Protein AF-A0A7C6R2G3-F1 (afdb_monomer_lite)

Foldseek 3Di:
DQDPVNVVVVVCQCVVDDVSVVVVVVCVVCVLVLLLVLQLVLLVVLVVVLVVVDDPQKDWDQQSNVQVQAFQRWTWMDGVLLPQAKTWIFGHRDGGNAQTKTAIFGALPQDQLQVLQVQCCVVVNHFDDDSGGSTMDGQDPLLGHSNDPVSSCCSRPVVPVVSCSVSVRNVVSCVSCVVSSVVSSVVD

Secondary structure (DSSP, 8-state):
---HHHHHHHHHHHTS-HHHHHHHHHHHHTHHHHHHHHHHHHHHHHHHHHHTT--TTEEEEEGGGT-TTSTT-EEEEEEGGGTTSEEEEEEEEETTTEEEEEEEEE-TTSPP-HHHHHHHHHHH---EEETTEEEEEEPPTTTSBTTSHHHHHHHHHSHHHHHHHHHHHHHHHHHHHHHHHHHHHHT-

Sequence (188 aa):
MISKEEKEIILDFVFKDQDTLRMVLVAGAVYDEIRKKIIVSFSELLENEIKKFLDNKWLIDNILKERPLERYACFGVRKKEWGERYGIYIEAQGTGAKEFIIGILKKPEAPQINELKELLDNKCGQGNSHEWWVWYRKVDEHYKSWDDEHVLVEMYFKNEEHINYFKEEILKIKELASDLIDKAVRSL

Radius of gyration: 19.61 Å; chains: 1; bounding box: 48×26×55 Å

pLDDT: mean 95.84, std 3.84, range [63.69, 98.75]

Structure (mmCIF, N/CA/C/O backbone):
data_AF-A0A7C6R2G3-F1
#
_entry.id   AF-A0A7C6R2G3-F1
#
loop_
_atom_site.group_PDB
_atom_site.id
_atom_site.type_symbol
_atom_site.label_atom_id
_atom_site.label_alt_id
_atom_site.label_comp_id
_atom_site.label_asym_id
_atom_site.label_entity_id
_atom_site.label_seq_id
_atom_site.pdbx_PDB_ins_code
_atom_site.Cartn_x
_atom_site.Cartn_y
_atom_site.Cartn_z
_atom_site.occupancy
_atom_site.B_iso_or_equiv
_atom_site.auth_seq_id
_atom_site.auth_comp_id
_atom_site.auth_asym_id
_atom_site.auth_atom_id
_atom_site.pdbx_PDB_model_num
ATOM 1 N N . MET A 1 1 ? -2.599 8.855 20.788 1.00 63.69 1 MET A N 1
ATOM 2 C CA . MET A 1 1 ? -2.572 8.236 22.137 1.00 63.69 1 MET A CA 1
ATOM 3 C C . MET A 1 1 ? -3.687 8.883 22.938 1.00 63.69 1 MET A C 1
ATOM 5 O O . MET A 1 1 ? -3.626 10.089 23.111 1.00 63.69 1 MET A O 1
ATOM 9 N N . ILE A 1 2 ? -4.701 8.119 23.354 1.00 80.69 2 ILE A N 1
ATOM 10 C CA . ILE A 1 2 ? -5.872 8.664 24.064 1.00 80.69 2 ILE A CA 1
ATOM 11 C C . ILE A 1 2 ? -5.431 9.203 25.432 1.00 80.69 2 ILE A C 1
ATOM 13 O O . ILE A 1 2 ? -4.738 8.493 26.177 1.00 80.69 2 ILE A O 1
ATOM 17 N N . SER A 1 3 ? -5.811 10.440 25.749 1.00 88.62 3 SER A N 1
ATOM 18 C CA . SER A 1 3 ? -5.511 11.093 27.024 1.00 88.62 3 SER A CA 1
ATOM 19 C C . SER A 1 3 ? -6.218 10.404 28.195 1.00 88.62 3 SER A C 1
ATOM 21 O O . SER A 1 3 ? -7.131 9.593 28.027 1.00 88.62 3 SER A O 1
ATOM 23 N N . LYS A 1 4 ? -5.777 10.696 29.423 1.00 90.25 4 LYS A N 1
ATOM 24 C CA . LYS A 1 4 ? -6.413 10.139 30.624 1.00 90.25 4 LYS A CA 1
ATOM 25 C C . LYS A 1 4 ? -7.870 10.606 30.754 1.00 90.25 4 LYS A C 1
ATOM 27 O O . LYS A 1 4 ? -8.729 9.789 31.057 1.00 90.25 4 LYS A O 1
ATOM 32 N N . GLU A 1 5 ? -8.125 11.880 30.475 1.00 92.81 5 GLU A N 1
ATOM 33 C CA . GLU A 1 5 ? -9.460 12.484 30.537 1.00 92.81 5 GLU A CA 1
ATOM 34 C C . GLU A 1 5 ? -10.405 11.858 29.502 1.00 92.81 5 GLU A C 1
ATOM 36 O O . GLU A 1 5 ? -11.511 11.450 29.844 1.00 92.81 5 GLU A O 1
ATOM 41 N N . GLU A 1 6 ? -9.950 11.672 28.259 1.00 89.50 6 GLU A N 1
ATOM 42 C CA . GLU A 1 6 ? -10.742 10.985 27.229 1.00 89.50 6 GLU A CA 1
ATOM 43 C C . GLU A 1 6 ? -11.051 9.533 27.614 1.00 89.50 6 GLU A C 1
ATOM 45 O O . GLU A 1 6 ? -12.167 9.062 27.403 1.00 89.50 6 GLU A O 1
ATOM 50 N N . LYS A 1 7 ? -10.091 8.819 28.220 1.00 92.12 7 LYS A N 1
ATOM 51 C CA . LYS A 1 7 ? -10.330 7.454 28.714 1.00 92.12 7 LYS A CA 1
ATOM 52 C C . LYS A 1 7 ? -11.405 7.418 29.794 1.00 92.12 7 LYS A C 1
ATOM 54 O O . LYS A 1 7 ? -12.253 6.535 29.746 1.00 92.12 7 LYS A O 1
ATOM 59 N N . GLU A 1 8 ? -11.366 8.339 30.753 1.00 94.69 8 GLU A N 1
ATOM 60 C CA . GLU A 1 8 ? -12.366 8.412 31.826 1.00 94.69 8 GLU A CA 1
ATOM 61 C C . GLU A 1 8 ? -13.762 8.700 31.255 1.00 94.69 8 GLU A C 1
ATOM 63 O O . GLU A 1 8 ? -14.698 7.967 31.558 1.00 94.69 8 GLU A O 1
ATOM 68 N N . ILE A 1 9 ? -13.880 9.647 30.317 1.00 94.50 9 ILE A N 1
ATOM 69 C CA . ILE A 1 9 ? -15.145 9.948 29.623 1.00 94.50 9 ILE A CA 1
ATOM 70 C C . ILE A 1 9 ? -15.693 8.721 28.882 1.00 94.50 9 ILE A C 1
ATOM 72 O O . ILE A 1 9 ? -16.889 8.431 28.953 1.00 94.50 9 ILE A O 1
ATOM 76 N N . ILE A 1 10 ? -14.835 7.986 28.166 1.00 92.56 10 ILE A N 1
ATOM 77 C CA . ILE A 1 10 ? -15.244 6.774 27.445 1.00 92.56 10 ILE A CA 1
ATOM 78 C C . ILE A 1 10 ? -15.720 5.704 28.429 1.00 92.56 10 ILE A C 1
ATOM 80 O O . ILE A 1 10 ? -16.738 5.065 28.178 1.00 92.56 10 ILE A O 1
ATOM 84 N N . LEU A 1 11 ? -15.016 5.501 29.545 1.00 94.81 11 LEU A N 1
ATOM 85 C CA . LEU A 1 11 ? -15.407 4.509 30.548 1.00 94.81 11 LEU A CA 1
ATOM 86 C C . LEU A 1 11 ? -16.747 4.868 31.198 1.00 94.81 11 LEU A C 1
ATOM 88 O O . LEU A 1 11 ? -17.620 4.005 31.278 1.00 94.81 11 LEU A O 1
ATOM 92 N N . ASP A 1 12 ? -16.945 6.130 31.579 1.00 96.25 12 ASP A N 1
ATOM 93 C CA . ASP A 1 12 ? -18.213 6.609 32.138 1.00 96.25 12 ASP A CA 1
ATOM 94 C C . ASP A 1 12 ? -19.372 6.424 31.149 1.00 96.25 12 ASP A C 1
ATOM 96 O O . ASP A 1 12 ? -20.468 6.015 31.535 1.00 96.25 12 ASP A O 1
ATOM 100 N N . PHE A 1 13 ? -19.128 6.661 29.855 1.00 93.62 13 PHE A N 1
ATOM 101 C CA . PHE A 1 13 ? -20.098 6.377 28.798 1.00 93.62 13 PHE A CA 1
ATOM 102 C C . PHE A 1 13 ? -20.402 4.877 28.687 1.00 93.62 13 PHE A C 1
ATOM 104 O O . PHE A 1 13 ? -21.569 4.486 28.703 1.00 93.62 13 PHE A O 1
ATOM 111 N N . VAL A 1 14 ? -19.371 4.030 28.610 1.00 95.06 14 VAL A N 1
ATOM 112 C CA . VAL A 1 14 ? -19.508 2.573 28.438 1.00 95.06 14 VAL A CA 1
ATOM 113 C C . VAL A 1 14 ? -20.275 1.935 29.595 1.00 95.06 14 VAL A C 1
ATOM 115 O O . VAL A 1 14 ? -21.093 1.046 29.365 1.00 95.06 14 VAL A O 1
ATOM 118 N N . PHE A 1 15 ? -20.042 2.391 30.827 1.00 96.06 15 PHE A N 1
ATOM 119 C CA . PHE A 1 15 ? -20.675 1.849 32.033 1.00 96.06 15 PHE A CA 1
ATOM 120 C C . PHE A 1 15 ? -21.960 2.572 32.452 1.00 96.06 15 PHE A C 1
ATOM 122 O O . PHE A 1 15 ? -22.520 2.252 33.502 1.00 96.06 15 PHE A O 1
ATOM 129 N N . LYS A 1 16 ? -22.465 3.505 31.637 1.00 95.00 16 LYS A N 1
ATOM 130 C CA . LYS A 1 16 ? -23.703 4.240 31.918 1.00 95.00 16 LYS A CA 1
ATOM 131 C C . LYS A 1 16 ? -24.919 3.320 32.062 1.00 95.00 16 LYS A C 1
ATOM 133 O O . LYS A 1 16 ? -25.759 3.548 32.931 1.00 95.00 16 LYS A O 1
ATOM 138 N N . ASP A 1 17 ? -25.026 2.306 31.205 1.00 96.75 17 ASP A N 1
ATOM 139 C CA . ASP A 1 17 ? -26.123 1.340 31.204 1.00 96.75 17 ASP A CA 1
ATOM 140 C C . ASP A 1 17 ? -25.741 0.024 30.504 1.00 96.75 17 ASP A C 1
ATOM 142 O O . ASP A 1 17 ? -24.721 -0.089 29.817 1.00 96.75 17 ASP A O 1
ATOM 146 N N . GLN A 1 18 ? -26.578 -0.997 30.704 1.00 96.94 18 GLN A N 1
ATOM 147 C CA . GLN A 1 18 ? -26.351 -2.351 30.197 1.00 96.94 18 GLN A CA 1
ATOM 148 C C . GLN A 1 18 ? -26.294 -2.418 28.664 1.00 96.94 18 GLN A C 1
ATOM 150 O O . GLN A 1 18 ? -25.513 -3.203 28.118 1.00 96.94 18 GLN A O 1
ATOM 155 N N . ASP A 1 19 ? -27.117 -1.635 27.967 1.00 97.00 19 ASP A N 1
ATOM 156 C CA . ASP A 1 19 ? -27.206 -1.693 26.509 1.00 97.00 19 ASP A CA 1
ATOM 157 C C . ASP A 1 19 ? -25.965 -1.075 25.864 1.00 97.00 19 ASP A C 1
ATOM 159 O O . ASP A 1 19 ? -25.412 -1.648 24.920 1.00 97.00 19 ASP A O 1
ATOM 163 N N . THR A 1 20 ? -25.466 0.027 26.427 1.00 95.94 20 THR A N 1
ATOM 164 C CA . THR A 1 20 ? -24.225 0.673 25.988 1.00 95.94 20 THR A CA 1
ATOM 165 C C . THR A 1 20 ? -23.020 -0.250 26.179 1.00 95.94 20 THR A C 1
ATOM 167 O O . THR A 1 20 ? -22.266 -0.482 25.229 1.00 95.94 20 THR A O 1
ATOM 170 N N . LEU A 1 21 ? -22.877 -0.869 27.359 1.00 96.56 21 LEU A N 1
ATOM 171 C CA . LEU A 1 21 ? -21.814 -1.845 27.614 1.00 96.56 21 LEU A CA 1
ATOM 172 C C . LEU A 1 21 ? -21.883 -3.019 26.629 1.00 96.56 21 LEU A C 1
ATOM 174 O O . LEU A 1 21 ? -20.874 -3.404 26.034 1.00 96.56 21 LEU A O 1
ATOM 178 N N . ARG A 1 22 ? -23.081 -3.578 26.418 1.00 96.94 22 ARG A N 1
ATOM 179 C CA . ARG A 1 22 ? -23.288 -4.680 25.472 1.00 96.94 22 ARG A CA 1
ATOM 180 C C . ARG A 1 22 ? -22.891 -4.280 24.052 1.00 96.94 22 ARG A C 1
ATOM 182 O O . ARG A 1 22 ? -22.240 -5.070 23.371 1.00 96.94 22 ARG A O 1
ATOM 189 N N . MET A 1 23 ? -23.264 -3.081 23.608 1.00 95.25 23 MET A N 1
ATOM 190 C CA . MET A 1 23 ? -22.927 -2.580 22.277 1.00 95.25 23 MET A CA 1
ATOM 191 C C . MET A 1 23 ? -21.414 -2.458 22.088 1.00 95.25 23 MET A C 1
ATOM 193 O O . MET A 1 23 ? -20.893 -2.948 21.089 1.00 95.25 23 MET A O 1
ATOM 197 N N . VAL A 1 24 ? -20.702 -1.871 23.053 1.00 95.25 24 VAL A N 1
ATOM 198 C CA . VAL A 1 24 ? -19.241 -1.702 22.981 1.00 95.25 24 VAL A CA 1
ATOM 199 C C . VAL A 1 24 ? -18.520 -3.050 22.991 1.00 95.25 24 VAL A C 1
ATOM 201 O O . VAL A 1 24 ? -17.595 -3.249 22.207 1.00 95.25 24 VAL A O 1
ATOM 204 N N . LEU A 1 25 ? -18.967 -4.008 23.810 1.00 95.50 25 LEU A N 1
ATOM 205 C CA . LEU A 1 25 ? -18.399 -5.361 23.824 1.00 95.50 25 LEU A CA 1
ATOM 206 C C . LEU A 1 25 ? -18.600 -6.084 22.485 1.00 95.50 25 LEU A C 1
ATOM 208 O O . LEU A 1 25 ? -17.670 -6.713 21.983 1.00 95.50 25 LEU A O 1
ATOM 212 N N . VAL A 1 26 ? -19.789 -5.971 21.881 1.00 96.31 26 VAL A N 1
ATOM 213 C CA . VAL A 1 26 ? -20.059 -6.534 20.548 1.00 96.31 26 VAL A CA 1
ATOM 214 C C . VAL A 1 26 ? -19.211 -5.842 19.483 1.00 96.31 26 VAL A C 1
ATOM 216 O O . VAL A 1 26 ? -18.624 -6.530 18.654 1.00 96.31 26 VAL A O 1
ATOM 219 N N . ALA A 1 27 ? -19.099 -4.512 19.521 1.00 93.44 27 ALA A N 1
ATOM 220 C CA . ALA A 1 27 ? -18.266 -3.747 18.594 1.00 93.44 27 ALA A CA 1
ATOM 221 C C . ALA A 1 27 ? -16.785 -4.145 18.697 1.00 93.44 27 ALA A C 1
ATOM 223 O O . ALA A 1 27 ? -16.138 -4.364 17.677 1.00 93.44 27 ALA A O 1
ATOM 224 N N . GLY A 1 28 ? -16.269 -4.313 19.918 1.00 93.44 28 GLY A N 1
ATOM 225 C CA . GLY A 1 28 ? -14.913 -4.804 20.157 1.00 93.44 28 GLY A CA 1
ATOM 226 C C . GLY A 1 28 ? -14.691 -6.216 19.610 1.00 93.44 28 GLY A C 1
ATOM 227 O O . GLY A 1 28 ? -13.648 -6.485 19.021 1.00 93.44 28 GLY A O 1
ATOM 228 N N . ALA A 1 29 ? -15.689 -7.098 19.734 1.00 94.44 29 ALA A N 1
ATOM 229 C CA . ALA A 1 29 ? -15.619 -8.466 19.221 1.00 94.44 29 ALA A CA 1
ATOM 230 C C . ALA A 1 29 ? -15.592 -8.560 17.685 1.00 94.44 29 ALA A C 1
ATOM 232 O O . ALA A 1 29 ? -15.166 -9.586 17.165 1.00 94.44 29 ALA A O 1
ATOM 233 N N . VAL A 1 30 ? -16.035 -7.516 16.971 1.00 96.44 30 VAL A N 1
ATOM 234 C CA . VAL A 1 30 ? -16.041 -7.457 15.495 1.00 96.44 30 VAL A CA 1
ATOM 235 C C . VAL A 1 30 ? -15.096 -6.390 14.931 1.00 96.44 30 VAL A C 1
ATOM 237 O O . VAL A 1 30 ? -15.200 -5.999 13.766 1.00 96.44 30 VAL A O 1
ATOM 240 N N . TYR A 1 31 ? -14.197 -5.854 15.759 1.00 94.44 31 TYR A N 1
ATOM 241 C CA . TYR A 1 31 ? -13.345 -4.731 15.373 1.00 94.44 31 TYR A CA 1
ATOM 242 C C . TYR A 1 31 ? -12.439 -5.071 14.182 1.00 94.44 31 TYR A C 1
ATOM 244 O O . TYR A 1 31 ? -12.280 -4.268 13.262 1.00 94.44 31 TYR A O 1
ATOM 252 N N . ASP A 1 32 ? -11.895 -6.286 14.142 1.00 95.56 32 ASP A N 1
ATOM 253 C CA . ASP A 1 32 ? -11.063 -6.740 13.029 1.00 95.56 32 ASP A CA 1
ATOM 254 C C . ASP A 1 32 ? -11.851 -6.820 11.723 1.00 95.56 32 ASP A C 1
ATOM 256 O O . ASP A 1 32 ? -11.341 -6.438 10.673 1.00 95.56 32 ASP A O 1
ATOM 260 N N . GLU A 1 33 ? -13.104 -7.259 11.771 1.00 96.81 33 GLU A N 1
ATOM 261 C CA . GLU A 1 33 ? -14.015 -7.302 10.631 1.00 96.81 33 GLU A CA 1
ATOM 262 C C . GLU A 1 33 ? -14.330 -5.895 10.115 1.00 96.81 33 GLU A C 1
ATOM 264 O O . GLU A 1 33 ? -14.349 -5.682 8.900 1.00 96.81 33 GLU A O 1
ATOM 269 N N . ILE A 1 34 ? -14.513 -4.924 11.017 1.00 95.81 34 ILE A N 1
ATOM 270 C CA . ILE A 1 34 ? -14.687 -3.511 10.655 1.00 95.81 34 ILE A CA 1
ATOM 271 C C . ILE A 1 34 ? -13.445 -3.008 9.913 1.00 95.81 34 ILE A C 1
ATOM 273 O O . ILE A 1 34 ? -13.569 -2.491 8.800 1.00 95.81 34 ILE A O 1
ATOM 277 N N . ARG A 1 35 ? -12.246 -3.219 10.473 1.00 96.62 35 ARG A N 1
ATOM 278 C CA . ARG A 1 35 ? -10.983 -2.800 9.841 1.00 96.62 35 ARG A CA 1
ATOM 279 C C . ARG A 1 35 ? -10.784 -3.445 8.475 1.00 96.62 35 ARG A C 1
ATOM 281 O O . ARG A 1 35 ? -10.506 -2.743 7.506 1.00 96.62 35 ARG A O 1
ATOM 288 N N . LYS A 1 36 ? -10.989 -4.765 8.372 1.00 97.62 36 LYS A N 1
ATOM 289 C CA . LYS A 1 36 ? -10.927 -5.508 7.101 1.00 97.62 36 LYS A CA 1
ATOM 290 C C . LYS A 1 36 ? -11.838 -4.863 6.063 1.00 97.62 36 LYS A C 1
ATOM 292 O O . LYS A 1 36 ? -11.394 -4.580 4.959 1.00 97.62 36 LYS A O 1
ATOM 297 N N . LYS A 1 37 ? -13.092 -4.581 6.423 1.00 97.56 37 LYS A N 1
ATOM 298 C CA . LYS A 1 37 ? -14.064 -3.987 5.501 1.00 97.56 37 LYS A CA 1
ATOM 299 C C . LYS A 1 37 ? -13.643 -2.598 5.019 1.00 97.56 37 LYS A C 1
ATOM 301 O O . LYS A 1 37 ? -13.785 -2.320 3.829 1.00 97.56 37 LYS A O 1
ATOM 306 N N . ILE A 1 38 ? -13.119 -1.754 5.910 1.00 97.62 38 ILE A N 1
ATOM 307 C CA . ILE A 1 38 ? -12.609 -0.419 5.555 1.00 97.62 38 ILE A CA 1
ATOM 308 C C . ILE A 1 38 ? -11.444 -0.543 4.568 1.00 97.62 38 ILE A C 1
ATOM 310 O O . ILE A 1 38 ? -11.496 0.046 3.491 1.00 97.62 38 ILE A O 1
ATOM 314 N N . ILE A 1 39 ? -10.437 -1.358 4.895 1.00 97.62 39 ILE A N 1
ATOM 315 C CA . ILE A 1 39 ? -9.232 -1.530 4.072 1.00 97.62 39 ILE A CA 1
ATOM 316 C C . ILE A 1 39 ? -9.572 -2.125 2.701 1.00 97.62 39 ILE A C 1
ATOM 318 O O . ILE A 1 39 ? -9.086 -1.631 1.686 1.00 97.62 39 ILE A O 1
ATOM 322 N N . VAL A 1 40 ? -10.431 -3.148 2.648 1.00 98.12 40 VAL A N 1
ATOM 323 C CA . VAL A 1 40 ? -10.868 -3.759 1.383 1.00 98.12 40 VAL A CA 1
ATOM 324 C C . VAL A 1 40 ? -11.578 -2.721 0.519 1.00 98.12 40 VAL A C 1
ATOM 326 O O . VAL A 1 40 ? -11.179 -2.526 -0.628 1.00 98.12 40 VAL A O 1
ATOM 329 N N . SER A 1 41 ? -12.549 -1.996 1.087 1.00 97.75 41 SER A N 1
ATOM 330 C CA . SER A 1 41 ? -13.300 -0.961 0.362 1.00 97.75 41 SER A CA 1
ATOM 331 C C . SER A 1 41 ? -12.368 0.125 -0.178 1.00 97.75 41 SER A C 1
ATOM 333 O O . SER A 1 41 ? -12.463 0.511 -1.341 1.00 97.75 41 SER A O 1
ATOM 335 N N . PHE A 1 42 ? -11.418 0.582 0.639 1.00 97.69 42 PHE A N 1
ATOM 336 C CA . PHE A 1 42 ? -10.406 1.546 0.222 1.00 97.69 42 PHE A CA 1
ATOM 337 C C . PHE A 1 42 ? -9.527 1.008 -0.918 1.00 97.69 42 PHE A C 1
ATOM 339 O O . PHE A 1 42 ? -9.324 1.692 -1.920 1.00 97.69 42 PHE A O 1
ATOM 346 N N . SER A 1 43 ? -9.045 -0.234 -0.804 1.00 97.38 43 SER A N 1
ATOM 347 C CA . SER A 1 43 ? -8.193 -0.863 -1.820 1.00 97.38 43 SER A CA 1
ATOM 348 C C . SER A 1 43 ? -8.913 -1.030 -3.165 1.00 97.38 43 SER A C 1
ATOM 350 O O . SER A 1 43 ? -8.295 -0.909 -4.220 1.00 97.38 43 SER A O 1
ATOM 352 N N . GLU A 1 44 ? -10.224 -1.280 -3.144 1.00 97.81 44 GLU A N 1
ATOM 353 C CA . GLU A 1 44 ? -11.059 -1.381 -4.342 1.00 97.81 44 GLU A CA 1
ATOM 354 C C . GLU A 1 44 ? -11.274 -0.023 -5.006 1.00 97.81 44 GLU A C 1
ATOM 356 O O . GLU A 1 44 ? -11.231 0.080 -6.232 1.00 97.81 44 GLU A O 1
ATOM 361 N N . LEU A 1 45 ? -11.466 1.035 -4.215 1.00 97.88 45 LEU A N 1
ATOM 362 C CA . LEU A 1 45 ? -11.533 2.395 -4.743 1.00 97.88 45 LEU A CA 1
ATOM 363 C C . LEU A 1 45 ? -10.198 2.806 -5.374 1.00 97.88 45 LEU A C 1
ATOM 365 O O . LEU A 1 45 ? -10.189 3.299 -6.502 1.00 97.88 45 LEU A O 1
ATOM 369 N N . LEU A 1 46 ? -9.076 2.527 -4.704 1.00 97.94 46 LEU A N 1
ATOM 370 C CA . LEU A 1 46 ? -7.739 2.775 -5.243 1.00 97.94 46 LEU A CA 1
ATOM 371 C C . LEU A 1 46 ? -7.502 2.008 -6.555 1.00 97.94 46 LEU A C 1
ATOM 373 O O . LEU A 1 46 ? -7.010 2.585 -7.526 1.00 97.94 46 LEU A O 1
ATOM 377 N N . GLU A 1 47 ? -7.901 0.734 -6.614 1.00 98.25 47 GLU A N 1
ATOM 378 C CA . GLU A 1 47 ? -7.857 -0.076 -7.835 1.00 98.25 47 GLU A CA 1
ATOM 379 C C . GLU A 1 47 ? -8.633 0.574 -8.979 1.00 98.25 47 GLU A C 1
ATOM 381 O O . GLU A 1 47 ? -8.104 0.730 -10.082 1.00 98.25 47 GLU A O 1
ATOM 386 N N . ASN A 1 48 ? -9.879 0.969 -8.714 1.00 98.00 48 ASN A N 1
ATOM 387 C CA . ASN A 1 48 ? -10.755 1.575 -9.708 1.00 98.00 48 ASN A CA 1
ATOM 388 C C . ASN A 1 48 ? -10.201 2.907 -10.223 1.00 98.00 48 ASN A C 1
ATOM 390 O O . ASN A 1 48 ? -10.279 3.166 -11.425 1.00 98.00 48 ASN A O 1
ATOM 394 N N . GLU A 1 49 ? -9.617 3.731 -9.351 1.00 98.00 49 GLU A N 1
ATOM 395 C CA . GLU A 1 49 ? -9.001 4.996 -9.753 1.00 98.00 49 GLU A CA 1
ATOM 396 C C . GLU A 1 49 ? -7.726 4.788 -10.569 1.00 98.00 49 GLU A C 1
ATOM 398 O O . GLU A 1 49 ? -7.584 5.377 -11.641 1.00 98.00 49 GLU A O 1
ATOM 403 N N . ILE A 1 50 ? -6.818 3.913 -10.129 1.00 97.69 50 ILE A N 1
ATOM 404 C CA . ILE A 1 50 ? -5.567 3.641 -10.850 1.00 97.69 50 ILE A CA 1
ATOM 405 C C . ILE A 1 50 ? -5.839 3.015 -12.217 1.00 97.69 50 ILE A C 1
ATOM 407 O O . ILE A 1 50 ? -5.195 3.386 -13.200 1.00 97.69 50 ILE A O 1
ATOM 411 N N . LYS A 1 51 ? -6.823 2.114 -12.317 1.00 97.75 51 LYS A N 1
ATOM 412 C CA . LYS A 1 51 ? -7.171 1.425 -13.568 1.00 97.75 51 LYS A CA 1
ATOM 413 C C . LYS A 1 51 ? -7.503 2.384 -14.714 1.00 97.75 51 LYS A C 1
ATOM 415 O O . LYS A 1 51 ? -7.263 2.039 -15.866 1.00 97.75 51 LYS A O 1
ATOM 420 N N . LYS A 1 52 ? -7.985 3.598 -14.423 1.00 97.75 52 LYS A N 1
ATOM 421 C CA 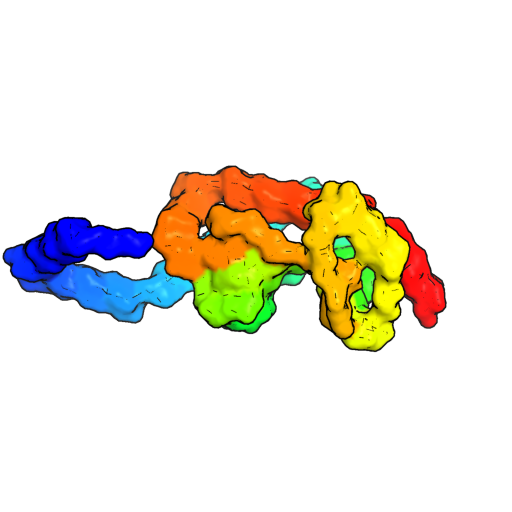. LYS A 1 52 ? -8.263 4.642 -15.430 1.00 97.75 52 LYS A CA 1
ATOM 422 C C . LYS A 1 52 ? -7.002 5.153 -16.143 1.00 97.75 52 LYS A C 1
ATOM 424 O O . LYS A 1 52 ? -7.107 5.692 -17.240 1.00 97.75 52 LYS A O 1
ATOM 429 N N . PHE A 1 53 ? -5.825 4.978 -15.541 1.00 97.50 53 PHE A N 1
ATOM 430 C CA . PHE A 1 53 ? -4.527 5.460 -16.040 1.00 97.50 53 PHE A CA 1
ATOM 431 C C . PHE A 1 53 ? -3.627 4.338 -16.571 1.00 97.50 53 PHE A C 1
ATOM 433 O O . PHE A 1 53 ? -2.472 4.572 -16.943 1.00 97.50 53 PHE A O 1
ATOM 440 N N . LEU A 1 54 ? -4.137 3.108 -16.577 1.00 97.00 54 LEU A N 1
ATOM 441 C CA . LEU A 1 54 ? -3.423 1.930 -17.033 1.00 97.00 54 LEU A CA 1
ATOM 442 C C . LEU A 1 54 ? -4.001 1.454 -18.364 1.00 97.00 54 LEU A C 1
ATOM 444 O O . LEU A 1 54 ? -5.209 1.287 -18.512 1.00 97.00 54 LEU A O 1
ATOM 448 N N . ASP A 1 55 ? -3.122 1.211 -19.334 1.00 96.38 55 ASP A N 1
ATOM 449 C CA . ASP A 1 55 ? -3.509 0.535 -20.568 1.00 96.38 55 ASP A CA 1
ATOM 450 C C . ASP A 1 55 ? -3.630 -0.988 -20.355 1.00 96.38 55 ASP A C 1
ATOM 452 O O . ASP A 1 55 ? -3.355 -1.538 -19.283 1.00 96.38 55 ASP A O 1
ATOM 456 N N . ASN A 1 56 ? -4.026 -1.704 -21.406 1.00 96.56 56 ASN A N 1
ATOM 457 C CA . ASN A 1 56 ? -4.219 -3.153 -21.368 1.00 96.56 56 ASN A CA 1
ATOM 458 C C . ASN A 1 56 ? -2.925 -3.973 -21.173 1.00 96.56 56 ASN A C 1
ATOM 460 O O . ASN A 1 56 ? -3.007 -5.205 -21.089 1.00 96.56 56 ASN A O 1
ATOM 464 N N . LYS A 1 57 ? -1.746 -3.343 -21.126 1.00 97.44 57 LYS A N 1
ATOM 465 C CA . LYS A 1 57 ? -0.458 -4.002 -20.866 1.00 97.44 57 LYS A CA 1
ATOM 466 C C . LYS A 1 57 ? -0.167 -4.125 -19.379 1.00 97.44 57 LYS A C 1
ATOM 468 O O . LYS A 1 57 ? 0.734 -4.881 -19.024 1.00 97.44 57 LYS A O 1
ATOM 473 N N . TRP A 1 58 ? -0.906 -3.430 -18.522 1.00 98.31 58 TRP A N 1
ATOM 474 C CA . TRP A 1 58 ? -0.727 -3.484 -17.076 1.00 98.31 58 TRP A CA 1
ATOM 475 C C . TRP A 1 58 ? -1.694 -4.464 -16.416 1.00 98.31 58 TRP A C 1
ATOM 477 O O . TRP A 1 58 ? -2.796 -4.727 -16.900 1.00 98.31 58 TRP A O 1
ATOM 487 N N . LEU A 1 59 ? -1.245 -5.017 -15.299 1.00 98.25 59 LEU A N 1
ATOM 488 C CA . LEU A 1 59 ? -1.999 -5.841 -14.369 1.00 98.25 59 LEU A CA 1
ATOM 489 C C . LEU A 1 59 ? -1.998 -5.142 -13.011 1.00 98.25 59 LEU A C 1
ATOM 491 O O . LEU A 1 59 ? -1.023 -4.468 -12.672 1.00 98.25 59 LEU A O 1
ATOM 495 N N . ILE A 1 60 ? -3.086 -5.314 -12.265 1.00 98.25 60 ILE A N 1
ATOM 496 C CA . ILE A 1 60 ? -3.206 -4.868 -10.878 1.00 98.25 60 ILE A CA 1
ATOM 497 C C . ILE A 1 60 ? -3.217 -6.116 -10.002 1.00 98.25 60 ILE A C 1
ATOM 499 O O . ILE A 1 60 ? -4.006 -7.028 -10.250 1.00 98.25 60 ILE A O 1
ATOM 503 N N . ASP A 1 61 ? -2.361 -6.131 -8.990 1.00 97.75 61 ASP A N 1
ATOM 504 C CA . ASP A 1 61 ? -2.324 -7.158 -7.960 1.00 97.75 61 ASP A CA 1
ATOM 505 C C . ASP A 1 61 ? -2.829 -6.519 -6.656 1.00 97.75 61 ASP A C 1
ATOM 507 O O . ASP A 1 61 ? -2.223 -5.576 -6.146 1.00 97.75 61 ASP A O 1
ATOM 511 N N . ASN A 1 62 ? -3.956 -6.997 -6.125 1.00 98.00 62 ASN A N 1
ATOM 512 C CA . ASN A 1 62 ? -4.600 -6.416 -4.945 1.00 98.00 62 ASN A CA 1
ATOM 513 C C . ASN A 1 62 ? -4.849 -7.477 -3.868 1.00 98.00 62 ASN A C 1
ATOM 515 O O . ASN A 1 62 ? -5.962 -7.961 -3.663 1.00 98.00 62 ASN A O 1
ATOM 519 N N . ILE A 1 63 ? -3.775 -7.830 -3.171 1.00 97.56 63 ILE A N 1
ATOM 520 C CA . ILE A 1 63 ? -3.772 -8.826 -2.098 1.00 97.56 63 ILE A CA 1
ATOM 521 C C . ILE A 1 63 ? -4.498 -8.308 -0.845 1.00 97.56 63 ILE A C 1
ATOM 523 O O . ILE A 1 63 ? -4.998 -9.096 -0.037 1.00 97.56 63 ILE A O 1
ATOM 527 N N . LEU A 1 64 ? -4.622 -6.985 -0.703 1.00 97.00 64 LEU A N 1
ATOM 528 C CA . LEU A 1 64 ? -5.392 -6.347 0.365 1.00 97.00 64 LEU A CA 1
ATOM 529 C C . LEU A 1 64 ? -6.888 -6.715 0.329 1.00 97.00 64 LEU A C 1
ATOM 531 O O . LEU A 1 64 ? -7.525 -6.663 1.376 1.00 97.00 64 LEU A O 1
ATOM 535 N N . LYS A 1 65 ? -7.449 -7.166 -0.805 1.00 96.56 65 LYS A N 1
ATOM 536 C CA . LYS A 1 65 ? -8.835 -7.681 -0.848 1.00 96.56 65 LYS A CA 1
ATOM 537 C C . LYS A 1 65 ? -9.017 -9.004 -0.112 1.00 96.56 65 LYS A C 1
ATOM 539 O O . LYS A 1 65 ? -10.079 -9.265 0.444 1.00 96.56 65 LYS A O 1
ATOM 544 N N . GLU A 1 66 ? -7.993 -9.848 -0.140 1.00 96.06 66 GLU A N 1
ATOM 545 C CA . GLU A 1 66 ? -8.063 -11.221 0.367 1.00 96.06 66 GLU A CA 1
ATOM 546 C C . GLU A 1 66 ? -7.618 -11.294 1.828 1.00 96.06 66 GLU A C 1
ATOM 548 O O . GLU A 1 66 ? -8.236 -11.973 2.648 1.00 96.06 66 GLU A O 1
ATOM 553 N N . ARG A 1 67 ? -6.551 -10.562 2.164 1.00 96.38 67 ARG A N 1
ATOM 554 C CA . ARG A 1 67 ? -5.881 -10.635 3.467 1.00 96.38 67 ARG A CA 1
ATOM 555 C C . ARG A 1 67 ? -5.407 -9.259 3.957 1.00 96.38 67 ARG A C 1
ATOM 557 O O . ARG A 1 67 ? -4.215 -9.058 4.176 1.00 96.38 67 ARG A O 1
ATOM 564 N N . PRO A 1 68 ? -6.324 -8.300 4.177 1.00 96.88 68 PRO A N 1
ATOM 565 C CA . PRO A 1 68 ? -5.993 -6.893 4.434 1.00 96.88 68 PRO A CA 1
ATOM 566 C C . PRO A 1 68 ? -5.148 -6.648 5.687 1.00 96.88 68 PRO A C 1
ATOM 568 O O . PRO A 1 68 ? -4.468 -5.636 5.748 1.00 96.88 68 PRO A O 1
ATOM 571 N N . LEU A 1 69 ? -5.189 -7.535 6.689 1.00 97.31 69 LEU A N 1
ATOM 572 C CA . LEU A 1 69 ? -4.466 -7.365 7.958 1.00 97.31 69 LEU A CA 1
ATOM 573 C C . LEU A 1 69 ? -3.155 -8.164 8.029 1.00 97.31 69 LEU A C 1
ATOM 575 O O . LEU A 1 69 ? -2.446 -8.082 9.036 1.00 97.31 69 LEU A O 1
ATOM 579 N N . GLU A 1 70 ? -2.829 -8.964 7.012 1.00 97.25 70 GLU A N 1
ATOM 580 C CA . GLU A 1 70 ? -1.604 -9.763 7.022 1.00 97.25 70 GLU A CA 1
ATOM 581 C C . GLU A 1 70 ? -0.364 -8.906 6.759 1.00 97.25 70 GLU A C 1
ATOM 583 O O . GLU A 1 70 ? -0.390 -7.909 6.036 1.00 97.25 70 GLU A O 1
ATOM 588 N N . ARG A 1 71 ? 0.762 -9.334 7.332 1.00 97.00 71 ARG A N 1
ATOM 589 C CA . ARG A 1 71 ? 2.068 -8.819 6.932 1.00 97.00 71 ARG A CA 1
ATOM 590 C C . ARG A 1 71 ? 2.313 -9.176 5.464 1.00 97.00 71 ARG A C 1
ATOM 592 O O . ARG A 1 71 ? 1.989 -10.282 5.038 1.00 97.00 71 ARG A O 1
ATOM 599 N N . TYR A 1 72 ? 2.900 -8.248 4.719 1.00 96.94 72 TYR A N 1
ATOM 600 C CA . TYR A 1 72 ? 3.119 -8.330 3.274 1.00 96.94 72 TYR A CA 1
ATOM 601 C C . TYR A 1 72 ? 1.835 -8.344 2.436 1.00 96.94 72 TYR A C 1
ATOM 603 O O . TYR A 1 72 ? 1.872 -8.639 1.242 1.00 96.94 72 TYR A O 1
ATOM 611 N N . ALA A 1 73 ? 0.686 -7.999 3.029 1.00 97.44 73 ALA A N 1
ATOM 612 C CA . ALA A 1 73 ? -0.472 -7.634 2.233 1.00 97.44 73 ALA A CA 1
ATOM 613 C C . ALA A 1 73 ? -0.124 -6.393 1.401 1.00 97.44 73 ALA A C 1
ATOM 615 O O . ALA A 1 73 ? 0.433 -5.416 1.915 1.00 97.44 73 ALA A O 1
ATOM 616 N N . CYS A 1 74 ? -0.411 -6.457 0.105 1.00 97.31 74 CYS A N 1
ATOM 617 C CA . CYS A 1 74 ? 0.055 -5.464 -0.846 1.00 97.31 74 CYS A CA 1
ATOM 618 C C . CYS A 1 74 ? -1.009 -5.074 -1.872 1.00 97.31 74 CYS A C 1
ATOM 620 O O . CYS A 1 74 ? -1.962 -5.807 -2.150 1.00 97.31 74 CYS A O 1
ATOM 622 N N . PHE A 1 75 ? -0.805 -3.894 -2.439 1.00 98.50 75 PHE A N 1
ATOM 623 C CA . PHE A 1 75 ? -1.473 -3.408 -3.634 1.00 98.50 75 PHE A CA 1
ATOM 624 C C . PHE A 1 75 ? -0.393 -2.959 -4.608 1.00 98.50 75 PHE A C 1
ATOM 626 O O . PHE A 1 75 ? 0.524 -2.239 -4.217 1.00 98.50 75 PHE A O 1
ATOM 633 N N . GLY A 1 76 ? -0.486 -3.342 -5.873 1.00 98.25 76 GLY A N 1
ATOM 634 C CA . GLY A 1 76 ? 0.507 -2.928 -6.846 1.00 98.25 76 GLY A CA 1
ATOM 635 C C . GLY A 1 76 ? 0.099 -3.109 -8.289 1.00 98.25 76 GLY A C 1
ATOM 636 O O . GLY A 1 76 ? -0.963 -3.638 -8.615 1.00 98.25 76 GLY A O 1
ATOM 637 N N . VAL A 1 77 ? 0.975 -2.634 -9.166 1.00 98.62 77 VAL A N 1
ATOM 638 C CA . VAL A 1 77 ? 0.804 -2.685 -10.614 1.00 98.62 77 VAL A CA 1
ATOM 639 C C . VAL A 1 77 ? 2.073 -3.193 -11.277 1.00 98.62 77 VAL A C 1
ATOM 641 O O . VAL A 1 77 ? 3.190 -2.878 -10.863 1.00 98.62 77 VAL A O 1
ATOM 644 N N . ARG A 1 78 ? 1.921 -3.945 -12.362 1.00 98.25 78 ARG A N 1
ATOM 645 C CA . ARG A 1 78 ? 3.052 -4.428 -13.166 1.00 98.25 78 ARG A CA 1
ATOM 6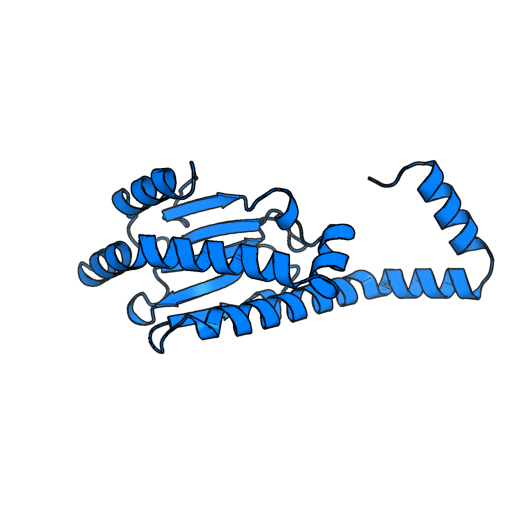46 C C . ARG A 1 78 ? 2.667 -4.580 -14.624 1.00 98.25 78 ARG A C 1
ATOM 648 O O . ARG A 1 78 ? 1.508 -4.848 -14.935 1.00 98.25 78 ARG A O 1
ATOM 655 N N . LYS A 1 79 ? 3.629 -4.449 -15.537 1.00 98.19 79 LYS A N 1
ATOM 656 C CA . LYS A 1 79 ? 3.387 -4.797 -16.942 1.00 98.19 79 LYS A CA 1
ATOM 657 C C . LYS A 1 79 ? 3.360 -6.312 -17.119 1.00 98.19 79 LYS A C 1
ATOM 659 O O . LYS A 1 79 ? 4.157 -7.033 -16.525 1.00 98.19 79 LYS A O 1
ATOM 664 N N . LYS A 1 80 ? 2.508 -6.789 -18.027 1.00 97.81 80 LYS A N 1
ATOM 665 C CA . LYS A 1 80 ? 2.433 -8.196 -18.448 1.00 97.81 80 LYS A CA 1
ATOM 666 C C . LYS A 1 80 ? 3.795 -8.736 -18.891 1.00 97.81 80 LYS A C 1
ATOM 668 O O . LYS A 1 80 ? 4.169 -9.832 -18.495 1.00 97.81 80 LYS A O 1
ATOM 673 N N . GLU A 1 81 ? 4.551 -7.951 -19.660 1.00 96.94 81 GLU A N 1
ATOM 674 C CA . GLU A 1 81 ? 5.875 -8.333 -20.181 1.00 96.94 81 GLU A CA 1
ATOM 675 C C . GLU A 1 81 ? 6.927 -8.521 -19.075 1.00 96.94 81 GLU A C 1
ATOM 677 O O . GLU A 1 81 ? 7.850 -9.325 -19.217 1.00 96.94 81 GLU A O 1
ATOM 682 N N . TRP A 1 82 ? 6.774 -7.845 -17.933 1.00 97.19 82 TRP A N 1
ATOM 683 C CA . TRP A 1 82 ? 7.676 -8.028 -16.793 1.00 97.19 82 TRP A CA 1
ATOM 684 C C . TRP A 1 82 ? 7.495 -9.400 -16.136 1.00 97.19 82 TRP A C 1
ATOM 686 O O . TRP A 1 82 ? 8.409 -9.881 -15.461 1.00 97.19 82 TRP A O 1
ATOM 696 N N . GLY A 1 83 ? 6.362 -10.067 -16.381 1.00 94.38 83 GLY A N 1
ATOM 697 C CA . GLY A 1 83 ? 5.984 -11.291 -15.688 1.00 94.38 83 GLY A CA 1
ATOM 698 C C . GLY A 1 83 ? 5.811 -11.008 -14.200 1.00 94.38 83 GLY A C 1
ATOM 699 O O . GLY A 1 83 ? 5.225 -9.994 -13.828 1.00 94.38 83 GLY A O 1
ATOM 700 N N . GLU A 1 84 ? 6.339 -11.883 -13.351 1.00 94.50 84 GLU A N 1
ATOM 701 C CA . GLU A 1 84 ? 6.402 -11.654 -11.901 1.00 94.50 84 GLU A CA 1
ATOM 702 C C . GLU A 1 84 ? 7.739 -11.058 -11.440 1.00 94.50 84 GLU A C 1
ATOM 704 O O . GLU A 1 84 ? 7.953 -10.909 -10.243 1.00 94.50 84 GLU A O 1
ATOM 709 N N . ARG A 1 85 ? 8.668 -10.752 -12.358 1.00 96.81 85 ARG A N 1
ATOM 710 C CA . ARG A 1 85 ? 10.038 -10.346 -11.997 1.00 96.81 85 ARG A CA 1
ATOM 711 C C . ARG A 1 85 ? 10.097 -8.992 -11.316 1.00 96.81 85 ARG A C 1
ATOM 713 O O . ARG A 1 85 ? 10.958 -8.815 -10.464 1.00 96.81 85 ARG A O 1
ATOM 720 N N . TYR A 1 86 ? 9.219 -8.075 -11.715 1.00 98.44 86 TYR A N 1
ATOM 721 C CA . TYR A 1 86 ? 9.150 -6.714 -11.202 1.00 98.44 86 TYR A CA 1
ATOM 722 C C . TYR A 1 86 ? 7.703 -6.248 -11.088 1.00 98.44 86 TYR A C 1
ATOM 724 O O . TYR A 1 86 ? 6.861 -6.608 -11.914 1.00 98.44 86 TYR A O 1
ATOM 732 N N . GLY A 1 87 ? 7.447 -5.364 -10.133 1.00 98.44 87 GLY A N 1
ATOM 733 C CA . GLY A 1 87 ? 6.229 -4.569 -10.081 1.00 98.44 87 GLY A CA 1
ATOM 734 C C . GLY A 1 87 ? 6.349 -3.433 -9.078 1.00 98.44 87 GLY A C 1
ATOM 735 O O . GLY A 1 87 ? 7.300 -3.365 -8.302 1.00 98.44 87 GLY A O 1
ATOM 736 N N . ILE A 1 88 ? 5.396 -2.516 -9.129 1.00 98.75 88 ILE A N 1
ATOM 737 C CA . ILE A 1 88 ? 5.343 -1.339 -8.268 1.00 98.75 88 ILE A CA 1
ATOM 738 C C . ILE A 1 88 ? 4.310 -1.626 -7.197 1.00 98.75 88 ILE A C 1
ATOM 740 O O . ILE A 1 88 ? 3.141 -1.801 -7.532 1.00 98.75 88 ILE A O 1
ATOM 744 N N . TYR A 1 89 ? 4.730 -1.689 -5.939 1.00 98.62 89 TYR A N 1
ATOM 745 C CA . TYR A 1 89 ? 3.872 -2.134 -4.845 1.00 98.62 89 TYR A CA 1
ATOM 746 C C . TYR A 1 89 ? 3.914 -1.178 -3.668 1.00 98.62 89 TYR A C 1
ATOM 748 O O . TYR A 1 89 ? 4.963 -0.631 -3.332 1.00 98.62 89 TYR A O 1
ATOM 756 N N . ILE A 1 90 ? 2.757 -1.058 -3.029 1.00 98.19 90 ILE A N 1
ATOM 757 C CA . ILE A 1 90 ? 2.576 -0.655 -1.643 1.00 98.19 90 ILE A CA 1
ATOM 758 C C . ILE A 1 90 ? 2.452 -1.946 -0.832 1.00 98.19 90 ILE A C 1
ATOM 760 O O . ILE A 1 90 ? 1.617 -2.789 -1.163 1.00 98.19 90 ILE A O 1
ATOM 764 N N . GLU A 1 91 ? 3.260 -2.123 0.210 1.00 98.38 91 GLU A N 1
ATOM 765 C CA . GLU A 1 91 ? 3.299 -3.362 0.997 1.00 98.38 91 GLU A CA 1
ATOM 766 C C . GLU A 1 91 ? 3.352 -3.077 2.500 1.00 98.38 91 GLU A C 1
ATOM 768 O O . GLU A 1 91 ? 4.200 -2.312 2.968 1.00 98.38 91 GLU A O 1
ATOM 773 N N . ALA A 1 92 ? 2.470 -3.725 3.265 1.00 98.00 92 ALA A N 1
ATOM 774 C CA . ALA A 1 92 ? 2.474 -3.661 4.722 1.00 98.00 92 ALA A CA 1
ATOM 775 C C . ALA A 1 92 ? 3.684 -4.417 5.291 1.00 98.00 92 ALA A C 1
ATOM 777 O O . ALA A 1 92 ? 3.778 -5.638 5.157 1.00 98.00 92 ALA A O 1
ATOM 778 N N . GLN A 1 93 ? 4.596 -3.723 5.976 1.00 97.44 93 GLN A N 1
ATOM 779 C CA . GLN A 1 93 ? 5.745 -4.379 6.615 1.00 97.44 93 GLN A CA 1
ATOM 780 C C . GLN A 1 93 ? 5.421 -4.949 7.997 1.00 97.44 93 GLN A C 1
ATOM 782 O O . GLN A 1 93 ? 6.121 -5.857 8.453 1.00 97.44 93 GLN A O 1
ATOM 787 N N . GLY A 1 94 ? 4.353 -4.472 8.638 1.00 95.50 94 GLY A N 1
ATOM 788 C CA . GLY A 1 94 ? 3.868 -4.958 9.923 1.00 95.50 94 GLY A CA 1
ATOM 789 C C . GLY A 1 94 ? 2.501 -5.638 9.830 1.00 95.50 94 GLY A C 1
ATOM 790 O O . GLY A 1 94 ? 1.674 -5.319 8.976 1.00 95.50 94 GLY A O 1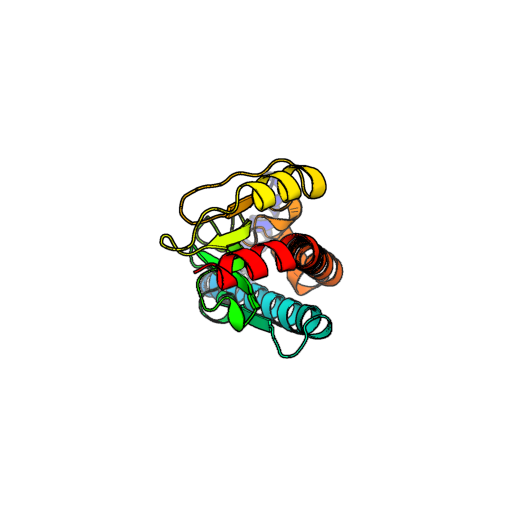
ATOM 791 N N . THR A 1 95 ? 2.242 -6.567 10.753 1.00 94.25 95 THR A N 1
ATOM 792 C CA . THR A 1 95 ? 0.916 -7.181 10.923 1.00 94.25 95 THR A CA 1
ATOM 793 C C . THR A 1 95 ? -0.111 -6.134 11.352 1.00 94.25 95 THR A C 1
ATOM 795 O O . THR A 1 95 ? 0.177 -5.308 12.221 1.00 94.25 95 THR A O 1
ATOM 798 N N . GLY A 1 96 ? -1.316 -6.217 10.790 1.00 93.75 96 GLY A N 1
ATOM 799 C CA . GLY A 1 96 ? -2.411 -5.282 11.037 1.00 93.75 96 GLY A CA 1
ATOM 800 C C . GLY A 1 96 ? -2.499 -4.140 10.027 1.00 93.75 96 GLY A C 1
ATOM 801 O O . GLY A 1 96 ? -3.105 -3.135 10.364 1.00 93.75 96 GLY A O 1
ATOM 802 N N . ALA A 1 97 ? -1.922 -4.290 8.826 1.00 94.75 97 ALA A N 1
ATOM 803 C CA . ALA A 1 97 ? -1.888 -3.256 7.783 1.00 94.75 97 ALA A CA 1
ATOM 804 C C . ALA A 1 97 ? -1.135 -1.987 8.216 1.00 94.75 97 ALA A C 1
ATOM 806 O O . ALA A 1 97 ? -1.683 -0.888 8.247 1.00 94.75 97 ALA A O 1
ATOM 807 N N . LYS A 1 98 ? 0.138 -2.137 8.584 1.00 95.56 98 LYS A N 1
ATOM 808 C CA . LYS A 1 98 ? 0.946 -1.022 9.084 1.00 95.56 98 LYS A CA 1
ATOM 809 C C . LYS A 1 98 ? 2.366 -1.028 8.555 1.00 95.56 98 LYS A C 1
ATOM 811 O O . LYS A 1 98 ? 2.841 -2.025 8.007 1.00 95.56 98 LYS A O 1
ATOM 816 N N . GLU A 1 99 ? 3.042 0.093 8.783 1.00 96.19 99 GLU A N 1
ATOM 817 C CA . GLU A 1 99 ? 4.409 0.350 8.332 1.00 96.19 99 GLU A CA 1
ATOM 818 C C . GLU A 1 99 ? 4.544 0.179 6.817 1.00 96.19 99 GLU A C 1
ATOM 820 O O . GLU A 1 99 ? 5.476 -0.461 6.329 1.00 96.19 99 GLU A O 1
ATOM 825 N N . PHE A 1 100 ? 3.584 0.726 6.069 1.00 97.94 100 PHE A N 1
ATOM 826 C CA . PHE A 1 100 ? 3.577 0.616 4.619 1.00 97.94 100 PHE A CA 1
ATOM 827 C C . PHE A 1 100 ? 4.850 1.204 4.002 1.00 97.94 100 PHE A C 1
ATOM 829 O O . PHE A 1 100 ? 5.311 2.301 4.338 1.00 97.94 100 PHE A O 1
ATOM 836 N N . ILE A 1 101 ? 5.403 0.457 3.056 1.00 98.50 101 ILE A N 1
ATOM 837 C CA . ILE A 1 101 ? 6.434 0.934 2.139 1.00 98.50 101 ILE A CA 1
ATOM 838 C C . ILE A 1 101 ? 5.871 0.970 0.727 1.00 98.50 101 ILE A C 1
ATOM 840 O O . ILE A 1 101 ? 4.919 0.257 0.419 1.00 98.50 101 ILE A O 1
ATOM 844 N N . ILE A 1 102 ? 6.480 1.787 -0.123 1.00 98.75 102 ILE A N 1
ATOM 845 C CA . ILE A 1 102 ? 6.190 1.849 -1.550 1.00 98.75 102 ILE A CA 1
ATOM 846 C C . ILE A 1 102 ? 7.488 1.782 -2.347 1.00 98.75 102 ILE A C 1
ATOM 848 O O . ILE A 1 102 ? 8.507 2.356 -1.949 1.00 98.75 102 ILE A O 1
ATOM 852 N N . GLY A 1 103 ? 7.464 1.085 -3.478 1.00 98.62 103 GLY A N 1
ATOM 853 C CA . GLY A 1 103 ? 8.641 0.967 -4.324 1.00 98.62 103 GLY A CA 1
ATOM 854 C C . GLY A 1 103 ? 8.494 -0.036 -5.453 1.00 98.62 103 GLY A C 1
ATOM 855 O O . GLY A 1 103 ? 7.387 -0.382 -5.864 1.00 98.62 103 GLY A O 1
ATOM 856 N N . ILE A 1 104 ? 9.638 -0.513 -5.935 1.00 98.75 104 ILE A N 1
ATOM 857 C CA . ILE A 1 104 ? 9.742 -1.507 -7.001 1.00 98.75 104 ILE A CA 1
ATOM 858 C C . ILE A 1 104 ? 10.180 -2.831 -6.392 1.00 98.75 104 ILE A C 1
ATOM 860 O O . ILE A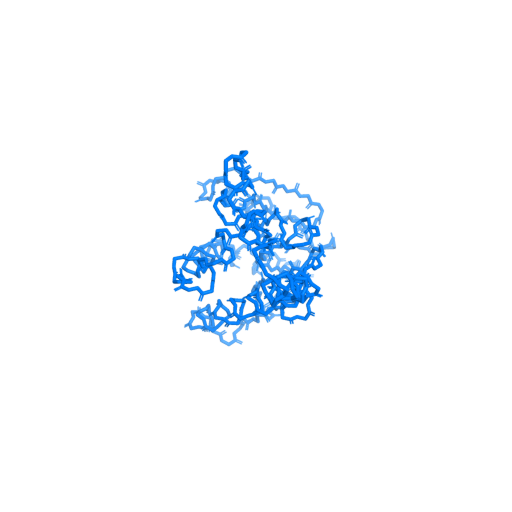 1 104 ? 11.365 -3.036 -6.102 1.00 98.75 104 ILE A O 1
ATOM 864 N N . LEU A 1 105 ? 9.209 -3.720 -6.216 1.00 98.44 105 LEU A N 1
ATOM 865 C CA . LEU A 1 105 ? 9.440 -5.093 -5.802 1.00 98.44 105 LEU A CA 1
ATOM 866 C C . LEU A 1 105 ? 10.052 -5.861 -6.973 1.00 98.44 105 LEU A C 1
ATOM 868 O O . LEU A 1 105 ? 9.676 -5.662 -8.133 1.00 98.44 105 LEU A O 1
ATOM 872 N N . LYS A 1 106 ? 10.977 -6.761 -6.662 1.00 98.12 106 LYS A N 1
ATOM 873 C CA . LYS A 1 106 ? 11.577 -7.695 -7.601 1.00 98.12 106 LYS A CA 1
ATOM 874 C C . LYS A 1 106 ? 11.632 -9.100 -7.017 1.00 98.12 106 LYS A C 1
ATOM 876 O O . LYS A 1 106 ? 11.741 -9.281 -5.805 1.00 98.12 106 LYS A O 1
ATOM 881 N N . LYS A 1 107 ? 11.623 -10.106 -7.886 1.00 96.25 107 LYS A N 1
ATOM 882 C CA . LYS A 1 107 ? 11.986 -11.469 -7.477 1.00 96.25 107 LYS A CA 1
ATOM 883 C C . LYS A 1 107 ? 13.496 -11.550 -7.206 1.00 96.25 107 LYS A C 1
ATOM 885 O O . LYS A 1 107 ? 14.253 -10.772 -7.799 1.00 96.25 107 LYS A O 1
ATOM 890 N N . PRO A 1 108 ? 13.964 -12.480 -6.359 1.00 92.69 108 PRO A N 1
ATOM 891 C CA . PRO A 1 108 ? 15.385 -12.625 -6.049 1.00 92.69 108 PRO A CA 1
ATOM 892 C C . PRO A 1 108 ? 16.247 -12.851 -7.293 1.00 92.69 108 PRO A C 1
ATOM 894 O O . PRO A 1 108 ? 17.340 -12.298 -7.392 1.00 92.69 108 PRO A O 1
ATOM 897 N N . GLU A 1 109 ? 15.725 -13.595 -8.270 1.00 92.38 109 GLU A N 1
ATOM 898 C CA . GLU A 1 109 ? 16.410 -13.943 -9.519 1.00 92.38 109 GLU A CA 1
ATOM 899 C C . GLU A 1 109 ? 16.431 -12.783 -10.524 1.00 92.38 109 GLU A C 1
ATOM 901 O O . GLU A 1 109 ? 17.202 -12.800 -11.483 1.00 92.38 109 GLU A O 1
ATOM 906 N N . ALA A 1 110 ? 15.582 -11.770 -10.328 1.00 95.19 110 ALA A N 1
ATOM 907 C CA . ALA A 1 110 ? 15.550 -10.598 -11.185 1.00 95.19 110 ALA A CA 1
ATOM 908 C C . ALA A 1 110 ? 16.718 -9.653 -10.832 1.00 95.19 110 ALA A C 1
ATOM 910 O O . ALA A 1 110 ? 16.937 -9.355 -9.645 1.00 95.19 110 ALA A O 1
ATOM 911 N N . PRO A 1 111 ? 17.472 -9.155 -11.832 1.00 93.81 111 PRO A N 1
ATOM 912 C CA . PRO A 1 111 ? 18.649 -8.337 -11.585 1.00 93.81 111 PRO A CA 1
ATOM 913 C C . PRO A 1 111 ? 18.303 -7.028 -10.872 1.00 93.81 111 PRO A C 1
ATOM 915 O O . PRO A 1 111 ? 17.239 -6.432 -11.062 1.00 93.81 111 PRO A O 1
ATOM 918 N N . GLN A 1 112 ? 19.241 -6.557 -10.057 1.00 96.19 112 GLN A N 1
ATOM 919 C CA . GLN A 1 112 ? 19.181 -5.209 -9.512 1.00 96.19 112 GLN A CA 1
ATOM 920 C C . GLN A 1 112 ? 19.427 -4.195 -10.636 1.00 96.19 112 GLN A C 1
ATOM 922 O O . GLN A 1 112 ? 20.368 -4.344 -11.413 1.00 96.19 112 GLN A O 1
ATOM 927 N N . ILE A 1 113 ? 18.604 -3.149 -10.704 1.00 97.00 113 ILE A N 1
ATOM 928 C CA . ILE A 1 113 ? 18.735 -2.080 -11.701 1.00 97.00 113 ILE A CA 1
ATOM 929 C C . ILE A 1 113 ? 19.268 -0.833 -10.985 1.00 97.00 113 ILE A C 1
ATOM 931 O O . ILE A 1 113 ? 18.497 -0.003 -10.509 1.00 97.00 113 ILE A O 1
ATOM 935 N N . ASN A 1 114 ? 20.593 -0.719 -10.846 1.00 96.62 114 ASN A N 1
ATOM 936 C CA . ASN A 1 114 ? 21.216 0.364 -10.067 1.00 96.62 114 ASN A CA 1
ATOM 937 C C . ASN A 1 114 ? 20.881 1.757 -10.624 1.00 96.62 114 ASN A C 1
ATOM 939 O O . ASN A 1 114 ? 20.519 2.642 -9.856 1.00 96.62 114 ASN A O 1
ATOM 943 N N . GLU A 1 115 ? 20.887 1.912 -11.951 1.00 97.75 115 GLU A N 1
ATOM 944 C CA . GLU A 1 115 ? 20.490 3.153 -12.638 1.00 97.75 115 GLU A CA 1
ATOM 945 C C . GLU A 1 115 ? 19.058 3.585 -12.266 1.00 97.75 115 GLU A C 1
ATOM 947 O O . GLU A 1 115 ? 18.772 4.770 -12.109 1.00 97.75 115 GLU A O 1
ATOM 952 N N . LEU A 1 116 ? 18.150 2.620 -12.068 1.00 98.19 116 LEU A N 1
ATOM 953 C CA . LEU A 1 116 ? 16.772 2.887 -11.651 1.00 98.19 116 LEU A CA 1
ATOM 954 C C . LEU A 1 116 ? 16.696 3.303 -10.182 1.00 98.19 116 LEU A C 1
ATOM 956 O O . LEU A 1 116 ? 15.948 4.218 -9.843 1.00 98.19 116 LEU A O 1
ATOM 960 N N . LYS A 1 117 ? 17.487 2.670 -9.310 1.00 98.12 117 LYS A N 1
ATOM 961 C CA . LYS A 1 117 ? 17.587 3.088 -7.909 1.00 98.12 117 LYS A CA 1
ATOM 962 C C . LYS A 1 117 ? 18.074 4.537 -7.810 1.00 98.12 117 LYS A C 1
ATOM 964 O O . LYS A 1 117 ? 17.444 5.336 -7.126 1.00 98.12 117 LYS A O 1
ATOM 969 N N . GLU A 1 118 ? 19.150 4.879 -8.517 1.00 98.19 118 GLU A N 1
ATOM 970 C CA . GLU A 1 118 ? 19.703 6.239 -8.543 1.00 98.19 118 GLU A CA 1
ATOM 971 C C . GLU A 1 118 ? 18.693 7.257 -9.085 1.00 98.19 118 GLU A C 1
ATOM 973 O O . GLU A 1 118 ? 18.541 8.348 -8.531 1.00 98.19 118 GLU A O 1
ATOM 978 N N . LEU A 1 119 ? 17.954 6.906 -10.141 1.00 98.38 119 LEU A N 1
ATOM 979 C CA . LEU A 1 119 ? 16.887 7.753 -10.670 1.00 98.38 119 LEU A CA 1
ATOM 980 C C . LEU A 1 119 ? 15.802 8.028 -9.617 1.00 98.38 119 LEU A C 1
ATOM 982 O O . LEU A 1 119 ? 15.379 9.175 -9.455 1.00 98.38 119 LEU A O 1
ATOM 986 N N . LEU A 1 120 ? 15.360 6.995 -8.897 1.00 98.50 120 LEU A N 1
ATOM 987 C CA . LEU A 1 120 ? 14.314 7.120 -7.881 1.00 98.50 120 LEU A CA 1
ATOM 988 C C . LEU A 1 120 ? 14.791 7.877 -6.644 1.00 98.50 120 LEU A C 1
ATOM 990 O O . LEU A 1 120 ? 14.053 8.732 -6.167 1.00 98.50 120 LEU A O 1
ATOM 994 N N . ASP A 1 121 ? 16.026 7.662 -6.186 1.00 98.44 121 ASP A N 1
ATOM 995 C CA . ASP A 1 121 ? 16.607 8.451 -5.093 1.00 98.44 121 ASP A CA 1
ATOM 996 C C . ASP A 1 121 ? 16.579 9.954 -5.418 1.00 98.44 121 ASP A C 1
ATOM 998 O O . ASP A 1 121 ? 16.178 10.779 -4.595 1.00 98.44 121 ASP A O 1
ATOM 1002 N N . ASN A 1 122 ? 16.914 10.312 -6.661 1.00 97.75 122 ASN A N 1
ATOM 1003 C CA . ASN A 1 122 ? 16.940 11.702 -7.115 1.00 97.75 122 ASN A CA 1
ATOM 1004 C C . ASN A 1 122 ? 15.545 12.327 -7.304 1.00 97.75 122 ASN A C 1
ATOM 1006 O O . ASN A 1 122 ? 15.393 13.542 -7.168 1.00 97.75 122 ASN A O 1
ATOM 1010 N N . LYS A 1 123 ? 14.526 11.541 -7.680 1.00 98.00 123 LYS A N 1
ATOM 1011 C CA . LYS A 1 123 ? 13.191 12.056 -8.065 1.00 98.00 123 LYS A CA 1
ATOM 1012 C C . LYS A 1 123 ? 12.104 11.849 -7.011 1.00 98.00 123 LYS A C 1
ATOM 1014 O O . LYS A 1 123 ? 11.110 12.584 -7.000 1.00 98.00 123 LYS A O 1
ATOM 1019 N N . CYS A 1 124 ? 12.275 10.859 -6.147 1.00 96.06 124 CYS A N 1
ATOM 1020 C CA . C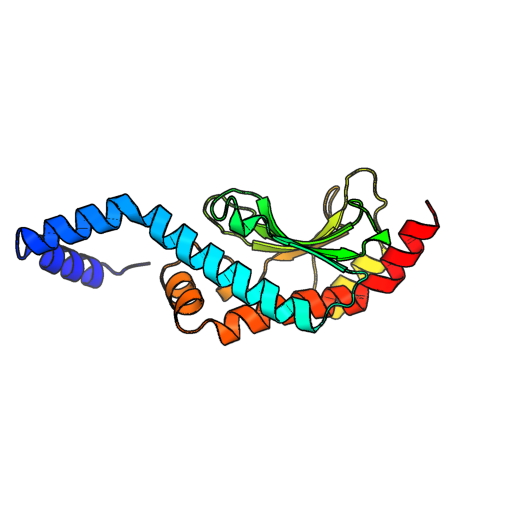YS A 1 124 ? 11.312 10.441 -5.129 1.00 96.06 124 CYS A CA 1
ATOM 1021 C C . CYS A 1 124 ? 11.877 10.545 -3.703 1.00 96.06 124 CYS A C 1
ATOM 1023 O O . CYS A 1 124 ? 11.158 10.255 -2.751 1.00 96.06 124 CYS A O 1
ATOM 1025 N N . GLY A 1 125 ? 13.127 10.996 -3.557 1.00 95.06 125 GLY A N 1
ATOM 1026 C CA . GLY A 1 125 ? 13.832 11.073 -2.283 1.00 95.06 125 GLY A CA 1
ATOM 1027 C C . GLY A 1 125 ? 14.608 9.796 -1.975 1.00 95.06 125 GLY A C 1
ATOM 1028 O O . GLY A 1 125 ? 14.370 8.746 -2.567 1.00 95.06 125 GLY A O 1
ATOM 1029 N N . GLN A 1 126 ? 15.544 9.893 -1.030 1.00 96.81 126 GLN A N 1
ATOM 1030 C CA . GLN A 1 126 ? 16.422 8.785 -0.663 1.00 96.81 126 GLN A CA 1
ATOM 1031 C C . GLN A 1 126 ? 15.614 7.559 -0.207 1.00 96.81 126 GLN A C 1
ATOM 1033 O O . GLN A 1 126 ? 14.850 7.630 0.758 1.00 96.81 126 GLN A O 1
ATOM 1038 N N . GLY A 1 127 ? 15.829 6.426 -0.870 1.00 97.19 127 GLY A N 1
ATOM 1039 C CA . GLY A 1 127 ? 15.242 5.139 -0.524 1.00 97.19 127 GLY A CA 1
ATOM 1040 C C . GLY A 1 127 ? 16.282 4.072 -0.198 1.00 97.19 127 GLY A C 1
ATOM 1041 O O . GLY A 1 127 ? 17.501 4.273 -0.247 1.00 97.19 127 GLY A O 1
ATOM 1042 N N . ASN A 1 128 ? 15.766 2.902 0.151 1.00 98.25 128 ASN A N 1
ATOM 1043 C CA . ASN A 1 128 ? 16.523 1.704 0.479 1.00 98.25 128 ASN A CA 1
ATOM 1044 C C . ASN A 1 128 ? 16.417 0.683 -0.659 1.00 98.25 128 ASN A C 1
ATOM 1046 O O . ASN A 1 128 ? 15.574 0.801 -1.545 1.00 98.25 128 ASN A O 1
ATOM 1050 N N . SER A 1 129 ? 17.271 -0.334 -0.637 1.00 98.00 129 SER A N 1
ATOM 1051 C CA . SER A 1 129 ? 17.253 -1.437 -1.602 1.00 98.00 129 SER A CA 1
ATOM 1052 C C . SER A 1 129 ? 17.781 -2.707 -0.954 1.00 98.00 129 SER A C 1
ATOM 1054 O O . SER A 1 129 ? 18.693 -2.632 -0.131 1.00 98.00 129 SER A O 1
ATOM 1056 N N . HIS A 1 1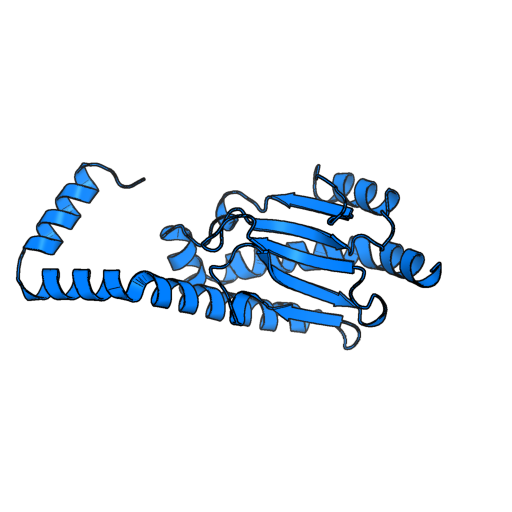30 ? 17.260 -3.861 -1.360 1.00 95.88 130 HIS A N 1
ATOM 1057 C CA . HIS A 1 130 ? 17.791 -5.169 -0.972 1.00 95.88 130 HIS A CA 1
ATOM 1058 C C . HIS A 1 130 ? 17.340 -6.249 -1.968 1.00 95.88 130 HIS A C 1
ATOM 1060 O O . HIS A 1 130 ? 16.828 -5.944 -3.041 1.00 95.88 130 HIS A O 1
ATOM 1066 N N . GLU A 1 131 ? 17.521 -7.526 -1.630 1.00 96.56 131 GLU A N 1
ATOM 1067 C CA . GLU A 1 131 ? 17.282 -8.652 -2.545 1.00 96.56 131 GLU A CA 1
ATOM 1068 C C . GLU A 1 131 ? 15.861 -8.715 -3.155 1.00 96.56 131 GLU A C 1
ATOM 1070 O O . GLU A 1 131 ? 15.709 -9.214 -4.270 1.00 96.56 131 GLU A O 1
ATOM 1075 N N . TRP A 1 132 ? 14.852 -8.148 -2.481 1.00 97.25 132 TRP A N 1
ATOM 1076 C CA . TRP A 1 132 ? 13.447 -8.130 -2.915 1.00 97.25 132 TRP A CA 1
ATOM 1077 C C . TRP A 1 132 ? 13.000 -6.779 -3.475 1.00 97.25 132 TRP A C 1
ATOM 1079 O O . TRP A 1 132 ? 11.945 -6.704 -4.087 1.00 97.25 132 TRP A O 1
ATOM 1089 N N . TRP A 1 133 ? 13.773 -5.706 -3.297 1.00 98.44 133 TRP A N 1
ATOM 1090 C CA . TRP A 1 133 ? 13.367 -4.365 -3.719 1.00 98.44 133 TRP A CA 1
ATOM 1091 C C . TRP A 1 133 ? 14.498 -3.674 -4.462 1.00 98.44 133 TRP A C 1
ATOM 1093 O O . TRP A 1 133 ? 15.560 -3.414 -3.887 1.00 98.44 133 TRP A O 1
ATOM 1103 N N . VAL A 1 134 ? 14.238 -3.304 -5.721 1.00 98.44 134 VAL A N 1
ATOM 1104 C CA . VAL A 1 134 ? 15.156 -2.442 -6.481 1.00 98.44 134 VAL A CA 1
ATOM 1105 C C . VAL A 1 134 ? 15.343 -1.127 -5.733 1.00 98.44 134 VAL A C 1
ATOM 1107 O O . VAL A 1 134 ? 16.466 -0.657 -5.556 1.00 98.44 134 VAL A O 1
ATOM 1110 N N . TRP A 1 135 ? 14.228 -0.574 -5.270 1.00 98.69 135 TRP A N 1
ATOM 1111 C CA . TRP A 1 135 ? 14.155 0.643 -4.485 1.00 98.69 135 TRP A CA 1
ATOM 1112 C C . TRP A 1 135 ? 12.842 0.643 -3.703 1.00 98.69 135 TRP A C 1
ATOM 1114 O O . TRP A 1 135 ? 11.817 0.216 -4.239 1.00 98.69 135 TRP A O 1
ATOM 1124 N N . TYR A 1 136 ? 12.855 1.137 -2.469 1.00 98.69 136 TYR A N 1
ATOM 1125 C CA . TYR A 1 136 ? 11.646 1.410 -1.697 1.00 98.69 136 TYR A CA 1
ATOM 1126 C C . TYR A 1 136 ? 11.869 2.529 -0.683 1.00 98.69 136 TYR A C 1
ATOM 1128 O O . TYR A 1 136 ? 12.983 2.752 -0.199 1.00 98.69 136 TYR A O 1
ATOM 1136 N N . ARG A 1 137 ? 10.780 3.182 -0.287 1.00 98.31 137 ARG A N 1
ATOM 1137 C CA . ARG A 1 137 ? 10.746 4.095 0.858 1.00 98.31 137 ARG A CA 1
ATOM 1138 C C . ARG A 1 137 ? 9.537 3.806 1.734 1.00 98.31 137 ARG A C 1
ATOM 1140 O O . ARG A 1 137 ? 8.579 3.176 1.292 1.00 98.31 137 ARG A O 1
ATOM 1147 N N . LYS A 1 138 ? 9.573 4.287 2.976 1.00 97.81 138 LYS A N 1
ATOM 1148 C CA . LYS A 1 138 ? 8.356 4.368 3.790 1.00 97.81 138 LYS A CA 1
ATOM 1149 C C . LYS A 1 138 ? 7.410 5.374 3.144 1.00 97.81 138 LYS A C 1
ATOM 1151 O O . LYS A 1 138 ? 7.867 6.413 2.658 1.00 97.81 138 LYS A O 1
ATOM 1156 N N . VAL A 1 139 ? 6.124 5.049 3.135 1.00 96.75 139 VAL A N 1
ATOM 1157 C CA . VAL A 1 139 ? 5.099 6.036 2.785 1.00 96.75 139 VAL A CA 1
ATOM 1158 C C . VAL A 1 139 ? 5.074 7.125 3.859 1.00 96.75 139 VAL A C 1
ATOM 1160 O O . VAL A 1 139 ? 5.622 6.944 4.952 1.00 96.75 139 VAL A O 1
ATOM 1163 N N . ASP A 1 140 ? 4.478 8.266 3.539 1.00 95.62 140 ASP A N 1
ATOM 1164 C CA . ASP A 1 140 ? 4.479 9.412 4.438 1.00 95.62 140 ASP A CA 1
ATOM 1165 C C . ASP A 1 140 ? 3.775 9.057 5.753 1.00 95.62 140 ASP A C 1
ATOM 1167 O O . ASP A 1 140 ? 2.875 8.216 5.802 1.00 95.62 140 ASP A O 1
ATOM 1171 N N . GLU A 1 141 ? 4.205 9.713 6.832 1.00 93.31 141 GLU A N 1
ATOM 1172 C CA . GLU A 1 141 ? 3.839 9.373 8.212 1.00 93.31 141 GLU A CA 1
ATOM 1173 C C . GLU A 1 141 ? 2.323 9.264 8.427 1.00 93.31 141 GLU A C 1
ATOM 1175 O O . GLU A 1 141 ? 1.872 8.389 9.160 1.00 93.31 141 GLU A O 1
ATOM 1180 N N . HIS A 1 142 ? 1.548 10.108 7.747 1.00 93.12 142 HIS A N 1
ATOM 1181 C CA . HIS A 1 142 ? 0.090 10.122 7.816 1.00 93.12 142 HIS A CA 1
ATOM 1182 C C . HIS A 1 142 ? -0.565 8.872 7.198 1.00 93.12 142 HIS A C 1
ATOM 1184 O O . HIS A 1 142 ? -1.595 8.422 7.680 1.00 93.12 142 HIS A O 1
ATOM 1190 N N . TYR A 1 143 ? 0.054 8.260 6.184 1.00 93.69 143 TYR A N 1
ATOM 1191 C CA . TYR A 1 143 ? -0.526 7.149 5.418 1.00 93.69 143 TYR A CA 1
ATOM 1192 C C . TYR A 1 143 ? 0.062 5.776 5.772 1.00 93.69 143 TYR A C 1
ATOM 1194 O O . TYR A 1 143 ? -0.341 4.760 5.203 1.00 93.69 143 TYR A O 1
ATOM 1202 N N . LYS A 1 144 ? 1.046 5.721 6.680 1.00 93.31 144 LYS A N 1
ATOM 1203 C CA . LYS A 1 144 ? 1.847 4.508 6.924 1.00 93.31 144 LYS A CA 1
ATOM 1204 C C . LYS A 1 144 ? 1.132 3.399 7.687 1.00 93.31 144 LYS A C 1
ATOM 1206 O O . LYS A 1 144 ? 1.626 2.272 7.686 1.00 93.31 144 LYS A O 1
ATOM 1211 N N . SER A 1 145 ? 0.048 3.717 8.386 1.00 93.56 145 SER A N 1
ATOM 1212 C CA . SER A 1 145 ? -0.570 2.849 9.388 1.00 93.56 145 SER A CA 1
ATOM 1213 C C . SER A 1 145 ? -2.081 2.847 9.231 1.00 93.56 145 SER A C 1
ATOM 1215 O O . SER A 1 145 ? -2.743 3.801 9.619 1.00 93.56 145 SER A O 1
ATOM 1217 N N . TRP A 1 146 ? -2.632 1.764 8.685 1.00 93.69 146 TRP A N 1
ATOM 1218 C CA . TRP A 1 146 ? -4.080 1.550 8.572 1.00 93.69 146 TRP A CA 1
ATOM 1219 C C . TRP A 1 146 ? -4.633 0.783 9.785 1.00 93.69 146 TRP A C 1
ATOM 1221 O O . TRP A 1 146 ? -5.683 0.148 9.723 1.00 93.69 146 TRP A O 1
ATOM 1231 N N . ASP A 1 147 ? -3.906 0.824 10.902 1.00 90.44 147 ASP A N 1
ATOM 1232 C CA . ASP A 1 147 ? -4.340 0.388 12.226 1.00 90.44 147 ASP A CA 1
ATOM 1233 C C . ASP A 1 147 ? -4.667 1.557 13.167 1.00 90.44 147 ASP A C 1
ATOM 1235 O O . ASP A 1 147 ? -5.151 1.320 14.276 1.00 90.44 147 ASP A O 1
ATOM 1239 N N . ASP A 1 148 ? -4.436 2.793 12.720 1.00 91.25 148 ASP A N 1
ATOM 1240 C CA . ASP A 1 148 ? -4.784 4.016 13.436 1.00 91.25 148 ASP A CA 1
ATOM 1241 C C . ASP A 1 148 ? -6.253 4.404 13.204 1.00 91.25 148 ASP A C 1
ATOM 1243 O O . ASP A 1 148 ? -6.766 4.332 12.086 1.00 91.25 148 ASP A O 1
ATOM 1247 N N . GLU A 1 149 ? -6.939 4.817 14.272 1.00 90.88 149 GLU A N 1
ATOM 1248 C CA . GLU A 1 149 ? -8.359 5.185 14.231 1.00 90.88 149 GLU A CA 1
ATOM 1249 C C . GLU A 1 149 ? -8.627 6.344 13.264 1.00 90.88 149 GLU A C 1
ATOM 1251 O O . GLU A 1 149 ? -9.550 6.257 12.453 1.00 90.88 149 GLU A O 1
ATOM 1256 N N . HIS A 1 150 ? -7.819 7.407 13.313 1.00 91.00 150 HIS A N 1
ATOM 1257 C CA . HIS A 1 150 ? -8.033 8.582 12.473 1.00 91.00 150 HIS A CA 1
ATOM 1258 C C . HIS A 1 150 ? -7.859 8.227 10.998 1.00 91.00 150 HIS A C 1
ATOM 1260 O O . HIS A 1 150 ? -8.722 8.561 10.186 1.00 91.00 150 HIS A O 1
ATOM 1266 N N . VAL A 1 151 ? -6.813 7.462 10.678 1.00 93.62 151 VAL A N 1
ATOM 1267 C CA . VAL A 1 151 ? -6.554 6.992 9.310 1.00 93.62 151 VAL A CA 1
ATOM 1268 C C . VAL A 1 151 ? -7.695 6.103 8.813 1.00 93.62 151 VAL A C 1
ATOM 1270 O O . VAL A 1 151 ? -8.181 6.288 7.701 1.00 93.62 151 VAL A O 1
ATOM 1273 N N . LEU A 1 152 ? -8.200 5.178 9.635 1.00 94.44 152 LEU A N 1
ATOM 1274 C CA . LEU A 1 152 ? -9.334 4.320 9.266 1.00 94.44 152 LEU A CA 1
ATOM 1275 C C . LEU A 1 152 ? -10.615 5.123 8.990 1.00 94.44 152 LEU A C 1
ATOM 1277 O O . LEU A 1 152 ? -11.340 4.829 8.036 1.00 94.44 152 LEU A O 1
ATOM 1281 N N . VAL A 1 153 ? -10.896 6.141 9.806 1.00 93.88 153 VAL A N 1
ATOM 1282 C CA . VAL A 1 153 ? -12.048 7.034 9.611 1.00 93.88 153 VAL A CA 1
ATOM 1283 C C . VAL A 1 153 ? -11.899 7.833 8.316 1.00 93.88 153 VAL A C 1
ATOM 1285 O O . VAL A 1 153 ? -12.854 7.933 7.540 1.00 93.88 153 VAL A O 1
ATOM 1288 N N . GLU A 1 154 ? -10.714 8.373 8.046 1.00 93.81 154 GLU A N 1
ATOM 1289 C CA . GLU A 1 154 ? -10.434 9.147 6.835 1.00 93.81 154 GLU A CA 1
ATOM 1290 C C . GLU A 1 154 ? -10.476 8.279 5.576 1.00 93.81 154 GLU A C 1
ATOM 1292 O O . GLU A 1 154 ? -11.147 8.640 4.610 1.00 93.81 154 GLU A O 1
ATOM 1297 N N . MET A 1 155 ? -9.892 7.081 5.607 1.00 94.06 155 MET A N 1
ATOM 1298 C CA . MET A 1 155 ? -9.979 6.101 4.520 1.00 94.06 155 MET A CA 1
ATOM 1299 C C . MET A 1 155 ? -11.417 5.697 4.182 1.00 94.06 155 MET A C 1
ATOM 1301 O O . MET A 1 155 ? -11.680 5.302 3.047 1.00 94.06 155 MET A O 1
ATOM 1305 N N . TYR A 1 156 ? -12.349 5.757 5.137 1.00 94.12 156 TYR A N 1
ATOM 1306 C CA . TYR A 1 156 ? -13.743 5.398 4.884 1.00 94.12 156 TYR A CA 1
ATOM 1307 C C . TYR A 1 156 ? -14.597 6.597 4.450 1.00 94.12 156 TYR A C 1
ATOM 1309 O O . TYR A 1 156 ? -15.356 6.493 3.487 1.00 94.12 156 TYR A O 1
ATOM 1317 N N . PHE A 1 157 ? -14.476 7.739 5.132 1.00 91.94 157 PHE A N 1
ATOM 1318 C CA . PHE A 1 157 ? -15.364 8.892 4.931 1.00 91.94 157 PHE A CA 1
ATOM 1319 C C . PHE A 1 157 ? -14.753 10.047 4.124 1.00 91.94 157 PHE A C 1
ATOM 1321 O O . PHE A 1 157 ? -15.502 10.855 3.580 1.00 91.94 157 PHE A O 1
ATOM 1328 N N . LYS A 1 158 ? -13.422 10.148 4.041 1.00 88.56 158 LYS A N 1
ATOM 1329 C CA . LYS A 1 158 ? -12.669 11.237 3.382 1.00 88.56 158 LYS A CA 1
ATOM 1330 C C . LYS A 1 158 ? -11.582 10.681 2.451 1.00 88.56 158 LYS A C 1
ATOM 1332 O O . LYS A 1 158 ? -10.450 11.153 2.412 1.00 88.56 158 LYS A O 1
ATOM 1337 N N . ASN A 1 159 ? -11.935 9.633 1.717 1.00 87.94 159 ASN A N 1
ATOM 1338 C CA . ASN A 1 159 ? -10.972 8.770 1.036 1.00 87.94 159 ASN A CA 1
ATOM 1339 C C . ASN A 1 159 ? -10.242 9.407 -0.157 1.00 87.94 159 ASN A C 1
ATOM 1341 O O . ASN A 1 159 ? -9.229 8.865 -0.587 1.00 87.94 159 ASN A O 1
ATOM 1345 N N . GLU A 1 160 ? -10.715 10.537 -0.685 1.00 93.44 160 GLU A N 1
ATOM 1346 C CA . GLU A 1 160 ? -10.185 11.143 -1.910 1.00 93.44 160 GLU A CA 1
ATOM 1347 C C . GLU A 1 160 ? -8.703 11.520 -1.788 1.00 93.44 160 GLU A C 1
ATOM 1349 O O . GLU A 1 160 ? -7.903 11.152 -2.648 1.00 93.44 160 GLU A O 1
ATOM 1354 N N . GLU A 1 161 ? -8.311 12.186 -0.699 1.00 93.56 161 GLU A N 1
ATOM 1355 C CA . GLU A 1 161 ? -6.917 12.590 -0.467 1.00 93.56 161 GLU A CA 1
ATOM 1356 C C . GLU A 1 161 ? -5.997 11.371 -0.320 1.00 93.56 161 GLU A C 1
ATOM 1358 O O . GLU A 1 161 ? -4.937 11.305 -0.944 1.00 93.56 161 GLU A O 1
ATOM 1363 N N . HIS A 1 162 ? -6.450 10.358 0.423 1.00 94.00 162 HIS A N 1
ATOM 1364 C CA . HIS A 1 162 ? -5.719 9.108 0.620 1.00 94.00 162 HIS A CA 1
ATOM 1365 C C . HIS A 1 162 ? -5.542 8.338 -0.696 1.00 94.00 162 HIS A C 1
ATOM 1367 O O . HIS A 1 162 ? -4.447 7.865 -1.006 1.00 94.00 162 HIS A O 1
ATOM 1373 N N . ILE A 1 163 ? -6.606 8.220 -1.495 1.00 96.81 163 ILE A N 1
ATOM 1374 C CA . ILE A 1 163 ? -6.551 7.565 -2.806 1.00 96.81 163 ILE A CA 1
ATOM 1375 C C . ILE A 1 163 ? -5.600 8.327 -3.730 1.00 96.81 163 ILE A C 1
ATOM 1377 O O . ILE A 1 163 ? -4.775 7.705 -4.402 1.00 96.81 163 ILE A O 1
ATOM 1381 N N . ASN A 1 164 ? -5.693 9.659 -3.761 1.00 97.31 164 ASN A N 1
ATOM 1382 C CA . ASN A 1 164 ? -4.847 10.492 -4.607 1.00 97.31 164 ASN A CA 1
ATOM 1383 C C . ASN A 1 164 ? -3.368 10.341 -4.254 1.00 97.31 164 ASN A C 1
ATOM 1385 O O . ASN A 1 164 ? -2.579 10.122 -5.169 1.00 97.31 164 ASN A O 1
ATOM 1389 N N . TYR A 1 165 ? -3.014 10.339 -2.967 1.00 97.56 165 TYR A N 1
ATOM 1390 C CA . TYR A 1 165 ? -1.639 10.117 -2.521 1.00 97.56 165 TYR A CA 1
ATOM 1391 C C . TYR A 1 165 ? -1.047 8.816 -3.089 1.00 97.56 165 TYR A C 1
ATOM 1393 O O . TYR A 1 165 ? -0.044 8.836 -3.805 1.00 97.56 165 TYR A O 1
ATOM 1401 N N . PHE A 1 166 ? -1.691 7.671 -2.836 1.00 97.94 166 PHE A N 1
ATOM 1402 C CA . PHE A 1 166 ? -1.164 6.378 -3.288 1.00 97.94 166 PHE A CA 1
ATOM 1403 C C . PHE A 1 166 ? -1.169 6.235 -4.812 1.00 97.94 166 PHE A C 1
ATOM 1405 O O . PHE A 1 166 ? -0.238 5.671 -5.392 1.00 97.94 166 PHE A O 1
ATOM 1412 N N . LYS A 1 167 ? -2.203 6.764 -5.474 1.00 98.06 167 LYS A N 1
ATOM 1413 C CA . LYS A 1 167 ? -2.299 6.800 -6.935 1.00 98.06 167 LYS A CA 1
ATOM 1414 C C . LYS A 1 167 ? -1.143 7.590 -7.542 1.00 98.06 167 LYS A C 1
ATOM 1416 O O . LYS A 1 167 ? -0.497 7.096 -8.462 1.00 98.06 167 LYS A O 1
ATOM 1421 N N . GLU A 1 168 ? -0.880 8.795 -7.047 1.00 98.19 168 GLU A N 1
ATOM 1422 C CA . GLU A 1 168 ? 0.187 9.659 -7.556 1.00 98.19 168 GLU A CA 1
ATOM 1423 C C . GLU A 1 168 ? 1.561 9.028 -7.364 1.00 98.19 168 GLU A C 1
ATOM 1425 O O . GLU A 1 168 ? 2.347 8.992 -8.311 1.00 98.19 168 GLU A O 1
ATOM 1430 N N . GLU A 1 169 ? 1.827 8.442 -6.197 1.00 98.25 169 GLU A N 1
ATOM 1431 C CA . GLU A 1 169 ? 3.088 7.747 -5.943 1.00 98.25 169 GLU A CA 1
ATOM 1432 C C . GLU A 1 169 ? 3.304 6.563 -6.898 1.00 98.25 169 GLU A C 1
ATOM 1434 O O . GLU A 1 169 ? 4.365 6.449 -7.520 1.00 98.25 169 GLU A O 1
ATOM 1439 N N . ILE A 1 170 ? 2.288 5.710 -7.089 1.00 98.56 170 ILE A N 1
ATOM 1440 C CA . ILE A 1 170 ? 2.372 4.579 -8.025 1.00 98.56 170 ILE A CA 1
ATOM 1441 C C . ILE A 1 170 ? 2.591 5.069 -9.457 1.00 98.56 170 ILE A C 1
ATOM 1443 O O . ILE A 1 170 ? 3.449 4.535 -10.165 1.00 98.56 170 ILE A O 1
ATOM 1447 N N . LEU A 1 171 ? 1.832 6.073 -9.903 1.00 98.38 171 LEU A N 1
ATOM 1448 C CA . LEU A 1 171 ? 1.925 6.585 -11.271 1.00 98.38 171 LEU A CA 1
ATOM 1449 C C . LEU A 1 171 ? 3.267 7.272 -11.535 1.00 98.38 171 LEU A C 1
ATOM 1451 O O . LEU A 1 171 ? 3.847 7.064 -12.602 1.00 98.38 171 LEU A O 1
ATOM 1455 N N . LYS A 1 172 ? 3.794 8.007 -10.554 1.00 98.50 172 LYS A N 1
ATOM 1456 C CA . LYS A 1 172 ? 5.114 8.634 -10.624 1.00 98.50 172 LYS A CA 1
ATOM 1457 C C . LYS A 1 172 ? 6.222 7.590 -10.735 1.00 98.50 172 LYS A C 1
ATOM 1459 O O . LYS A 1 172 ? 7.070 7.689 -11.620 1.00 98.50 172 LYS A O 1
ATOM 1464 N N . ILE A 1 173 ? 6.206 6.554 -9.889 1.00 98.62 173 ILE A N 1
ATOM 1465 C CA . ILE A 1 173 ? 7.185 5.457 -9.981 1.00 98.62 173 ILE A CA 1
ATOM 1466 C C . ILE A 1 173 ? 7.039 4.735 -11.326 1.00 98.62 173 ILE A C 1
ATOM 1468 O O . ILE A 1 173 ? 8.042 4.445 -11.974 1.00 98.62 173 ILE A O 1
ATOM 1472 N N . LYS A 1 174 ? 5.806 4.499 -11.792 1.00 98.31 174 LYS A N 1
ATOM 1473 C CA . LYS A 1 174 ? 5.526 3.899 -13.106 1.00 98.31 174 LYS A CA 1
ATOM 1474 C C . LYS A 1 174 ? 6.165 4.686 -14.241 1.00 98.31 174 LYS A C 1
ATOM 1476 O O . LYS A 1 174 ? 6.774 4.068 -15.113 1.00 98.31 174 LYS A O 1
ATOM 1481 N N . GLU A 1 175 ? 6.016 6.004 -14.251 1.00 98.25 175 GLU A N 1
ATOM 1482 C CA . GLU A 1 175 ? 6.584 6.870 -15.285 1.00 98.25 175 GLU A CA 1
ATOM 1483 C C . GLU A 1 175 ? 8.114 6.789 -15.309 1.00 98.25 175 GLU A C 1
ATOM 1485 O O . GLU A 1 175 ? 8.702 6.581 -16.365 1.00 98.25 175 GLU A O 1
ATOM 1490 N N . LEU A 1 176 ? 8.752 6.854 -14.139 1.00 98.38 176 LEU A N 1
ATOM 1491 C CA . LEU A 1 176 ? 10.213 6.840 -14.021 1.00 98.38 176 LEU A CA 1
ATOM 1492 C C . LEU A 1 176 ? 10.832 5.467 -14.313 1.00 98.38 176 LEU A C 1
ATOM 1494 O O . LEU A 1 176 ? 11.937 5.380 -14.843 1.00 98.38 176 LEU A O 1
ATOM 1498 N N . ALA A 1 177 ? 10.144 4.389 -13.940 1.00 97.81 177 ALA A N 1
ATOM 1499 C CA . ALA A 1 177 ? 10.720 3.050 -13.942 1.00 97.81 177 ALA A CA 1
ATOM 1500 C C . ALA A 1 177 ? 10.523 2.274 -15.240 1.00 97.81 177 ALA A C 1
ATOM 1502 O O . ALA A 1 177 ? 11.294 1.356 -15.529 1.00 97.81 177 ALA A O 1
ATOM 1503 N N . SER A 1 178 ? 9.475 2.608 -15.996 1.00 96.81 178 SER A N 1
ATOM 1504 C CA . SER A 1 178 ? 8.961 1.739 -17.053 1.00 96.81 178 SER A CA 1
ATOM 1505 C C . SER A 1 178 ? 10.015 1.344 -18.084 1.00 96.81 178 SER A C 1
ATOM 1507 O O . SER A 1 178 ? 10.162 0.158 -18.367 1.00 96.81 178 SER A O 1
ATOM 1509 N N . ASP A 1 179 ? 10.763 2.309 -18.613 1.00 97.25 179 ASP A N 1
ATOM 1510 C CA . ASP A 1 179 ? 11.707 2.061 -19.708 1.00 97.25 179 ASP A CA 1
ATOM 1511 C C . ASP A 1 179 ? 12.946 1.284 -19.245 1.00 97.25 179 ASP A C 1
ATOM 1513 O O . ASP A 1 179 ? 13.452 0.416 -19.961 1.00 97.25 179 ASP A O 1
ATOM 1517 N N . LEU A 1 180 ? 13.418 1.554 -18.024 1.00 97.81 180 LEU A N 1
ATOM 1518 C CA . LEU A 1 180 ? 14.570 0.863 -17.446 1.00 97.81 180 LEU A CA 1
ATOM 1519 C C . LEU A 1 180 ? 14.241 -0.600 -17.132 1.00 97.81 180 LEU A C 1
ATOM 1521 O O . LEU A 1 180 ? 15.052 -1.482 -17.421 1.00 97.81 180 LEU A O 1
ATOM 1525 N N . ILE A 1 181 ? 13.040 -0.877 -16.612 1.00 97.94 181 ILE A N 1
ATOM 1526 C CA . ILE A 1 181 ? 12.586 -2.257 -16.395 1.00 97.94 181 ILE A CA 1
ATOM 1527 C C . ILE A 1 181 ? 12.347 -2.961 -17.737 1.00 97.94 181 ILE A C 1
ATOM 1529 O O . ILE A 1 181 ? 12.785 -4.098 -17.901 1.00 97.94 181 ILE A O 1
ATOM 1533 N N . ASP A 1 182 ? 11.721 -2.300 -18.719 1.00 97.62 182 ASP A N 1
ATOM 1534 C CA . ASP A 1 182 ? 11.519 -2.872 -20.059 1.00 97.62 182 ASP A CA 1
ATOM 1535 C C . ASP A 1 182 ? 12.857 -3.293 -20.693 1.00 97.62 182 ASP A C 1
ATOM 1537 O O . ASP A 1 182 ? 12.968 -4.386 -21.254 1.00 97.62 182 ASP A O 1
ATOM 1541 N N . LYS A 1 183 ? 13.896 -2.455 -20.574 1.00 96.62 183 LYS A N 1
ATOM 1542 C CA . LYS A 1 183 ? 15.249 -2.763 -21.057 1.00 96.62 183 LYS A CA 1
ATOM 1543 C C . LYS A 1 183 ? 15.853 -3.960 -20.322 1.00 96.62 183 LYS A C 1
ATOM 1545 O O . LYS A 1 183 ? 16.354 -4.867 -20.983 1.00 96.62 183 LYS A O 1
ATOM 1550 N N . ALA A 1 184 ? 15.774 -3.981 -18.990 1.00 94.62 184 ALA A N 1
ATOM 1551 C CA . ALA A 1 184 ? 16.314 -5.069 -18.175 1.00 94.62 184 ALA A CA 1
ATOM 1552 C C . ALA A 1 184 ? 15.639 -6.414 -18.484 1.00 94.62 184 ALA A C 1
ATOM 1554 O O . ALA A 1 184 ? 16.306 -7.440 -18.574 1.00 94.62 184 ALA A O 1
ATOM 1555 N N . VAL A 1 185 ? 14.323 -6.410 -18.707 1.00 94.50 185 VAL A N 1
ATOM 1556 C CA . VAL A 1 185 ? 13.559 -7.619 -19.031 1.00 94.50 185 VAL A CA 1
ATOM 1557 C C . VAL A 1 185 ? 13.887 -8.162 -20.425 1.00 94.50 185 VAL A C 1
ATOM 1559 O O . VAL A 1 185 ? 13.897 -9.375 -20.600 1.00 94.50 185 VAL A O 1
ATOM 1562 N N . ARG A 1 186 ? 14.172 -7.301 -21.410 1.00 92.00 186 ARG A N 1
ATOM 1563 C CA . ARG A 1 186 ? 14.546 -7.720 -22.777 1.00 92.00 186 ARG A CA 1
ATOM 1564 C C . ARG A 1 186 ? 15.972 -8.257 -22.895 1.00 92.00 186 ARG A C 1
ATOM 1566 O O . ARG A 1 186 ? 16.279 -8.913 -23.883 1.00 92.00 186 ARG A O 1
ATOM 1573 N N . SER A 1 187 ? 16.844 -7.921 -21.946 1.00 82.00 187 SER A N 1
ATOM 1574 C CA . SER A 1 187 ? 18.232 -8.397 -21.912 1.00 82.00 187 SER A CA 1
ATOM 1575 C C . SER A 1 187 ? 18.417 -9.751 -21.219 1.00 82.00 187 SER A C 1
ATOM 1577 O O . SER A 1 187 ? 19.545 -10.238 -21.169 1.00 82.00 187 SER A O 1
ATOM 1579 N N . LEU A 1 188 ? 17.341 -10.318 -20.664 1.00 78.12 188 LEU A N 1
ATOM 1580 C CA . LEU A 1 188 ? 17.294 -11.646 -20.044 1.00 78.12 188 LEU A CA 1
ATOM 1581 C C . LEU A 1 188 ? 16.833 -12.694 -21.059 1.00 78.12 188 LEU A C 1
ATOM 1583 O O . LEU A 1 188 ? 17.405 -13.804 -21.029 1.00 78.12 188 LEU A O 1
#